Protein AF-A0A7S3BWY4-F1 (afdb_monomer_lite)

Sequence (362 aa):
GVQFAHTRKELHELRFLVDHWYEEHRRKEKADGGAQQGGEAKGTPNVLLGDFEAAMTLTHSRTFLACVEEGAGNSAPWFARVLVPLGDMINHAPEGGGRNAVWSFEDGVEGEGKAMVFRAAREIAAGEEVLADYGHKSCDHLFLYYGFVPSCMPNDSVPLFEDATEALEWWLVARGEEGNPQALERARQLLAWLEGGGHTAAQEAARGVEPASSGSRDSTDGLCVHLQGRVDAQLLEAFIALELACGVDGQADSDGDALLAAADTMVRRRCAELLRSTPTSLKSDLELLGVQPRDVNAAAPFGAISELPEEACGAACRGSPAQPTCAADLSEEAECVTRYNAAKKLVLCAVLVEEKLAPLDA

Secondary structure (DSSP, 8-state):
-HHHHHHHHHHHHHHHHHHHHHHHHHHHHHHTT----S----------HHHHHHHHHHHHHHEEEEEEPPTTS-PPPEEEEEE-TTGGGSEE--TTTT--EEEEEEE-STTS-EEEEEEESS---TTPPPEE---S--HHHHHHHHS---S--TT-EEEEESSHHHHHHHHHHHHT-TT-HHHHHHHHHHHHHHHTT-THHHHHHTTTS-------TT-TT-EEEEGGGPBPHHHHHHHHHHHHHHS-TT-----HHHHHHHHHHHHHHHHHHHHHHSSS-HHHHHHHTT--HHHHHT---GGGTTSS-THHHHTTTS-------S-----HHHHHHHHHHHHHHHHHHHHHHTS----S--

Organism: NCBI:txid676789

Structure (mmCIF, N/CA/C/O backbone):
data_AF-A0A7S3BWY4-F1
#
_entry.id   AF-A0A7S3BWY4-F1
#
loop_
_atom_site.group_PDB
_atom_site.id
_ato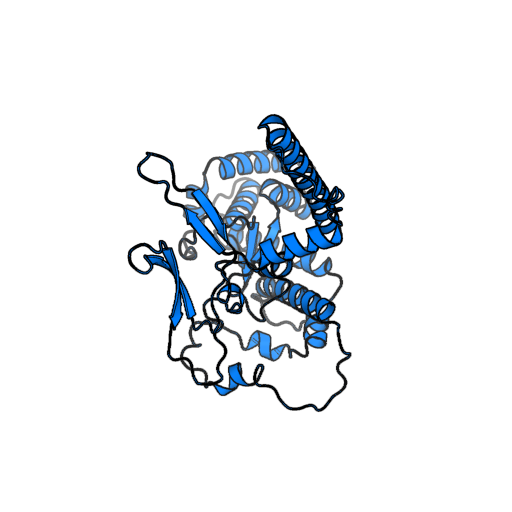m_site.type_symbol
_atom_site.label_atom_id
_atom_site.label_alt_id
_atom_site.label_comp_id
_atom_site.label_asym_id
_atom_site.label_entity_id
_atom_site.label_seq_id
_atom_site.pdbx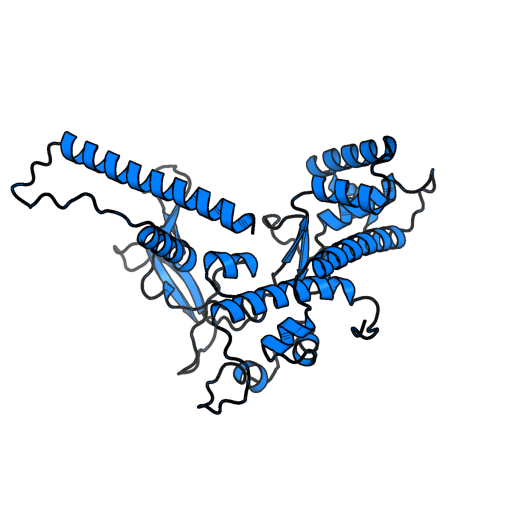_PDB_ins_code
_atom_site.Cartn_x
_atom_site.Cartn_y
_atom_site.Cartn_z
_atom_site.occupancy
_atom_site.B_iso_or_equiv
_atom_site.auth_seq_id
_atom_site.auth_comp_id
_atom_site.auth_asym_id
_atom_site.auth_atom_id
_atom_site.pdbx_PDB_model_num
ATOM 1 N N . GLY A 1 1 ? 13.731 -8.774 5.003 1.00 31.50 1 GLY A N 1
ATOM 2 C CA . GLY A 1 1 ? 14.929 -8.907 5.862 1.00 31.50 1 GLY A CA 1
ATOM 3 C C . GLY A 1 1 ? 15.438 -7.564 6.363 1.00 31.50 1 GLY A C 1
ATOM 4 O O . GLY A 1 1 ? 15.441 -7.343 7.564 1.00 31.50 1 GLY A O 1
ATOM 5 N N . VAL A 1 2 ? 15.843 -6.666 5.457 1.00 27.19 2 VAL A N 1
ATOM 6 C CA . VAL A 1 2 ? 16.441 -5.356 5.797 1.00 27.19 2 VAL A CA 1
ATOM 7 C C . VAL A 1 2 ? 15.415 -4.350 6.352 1.00 27.19 2 VAL A C 1
ATOM 9 O O . VAL A 1 2 ? 15.709 -3.679 7.335 1.00 27.19 2 VAL A O 1
ATOM 12 N N . GLN A 1 3 ? 14.187 -4.328 5.820 1.00 33.47 3 GLN A N 1
ATOM 13 C CA . GLN A 1 3 ? 13.100 -3.450 6.293 1.00 33.47 3 GLN A CA 1
ATOM 14 C C . GLN A 1 3 ? 12.758 -3.671 7.782 1.00 33.47 3 GLN A C 1
ATOM 16 O O . GLN A 1 3 ? 12.755 -2.725 8.560 1.00 33.47 3 GLN A O 1
ATOM 21 N N . PHE A 1 4 ? 12.616 -4.930 8.217 1.00 38.19 4 PHE A N 1
ATOM 22 C CA . PHE A 1 4 ? 12.345 -5.276 9.623 1.00 38.19 4 PHE A CA 1
ATOM 23 C C . PHE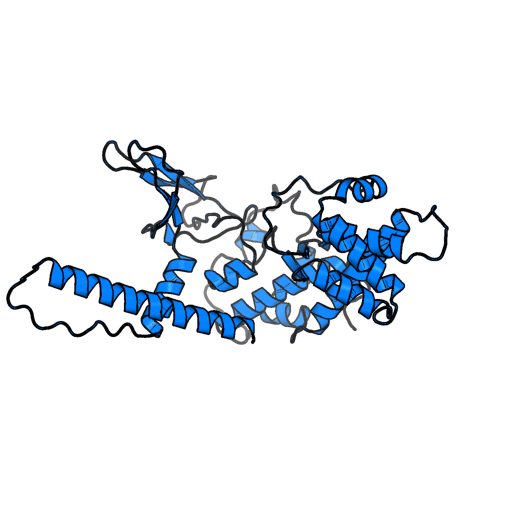 A 1 4 ? 13.467 -4.867 10.595 1.00 38.19 4 PHE A C 1
ATOM 25 O O . PHE A 1 4 ? 13.204 -4.580 11.763 1.00 38.19 4 PHE A O 1
ATOM 32 N N . ALA A 1 5 ? 14.725 -4.840 10.141 1.00 37.12 5 ALA A N 1
ATOM 33 C CA . ALA A 1 5 ? 15.848 -4.420 10.980 1.00 37.12 5 ALA A CA 1
ATOM 34 C C . ALA A 1 5 ? 15.836 -2.903 11.233 1.00 37.12 5 ALA A C 1
ATOM 36 O O . ALA A 1 5 ? 16.192 -2.467 12.330 1.00 37.12 5 ALA A O 1
ATOM 37 N N . HIS A 1 6 ? 15.387 -2.117 10.247 1.00 42.19 6 HIS A N 1
ATOM 38 C CA . HIS A 1 6 ? 15.205 -0.673 10.388 1.00 42.19 6 HIS A CA 1
ATOM 39 C C . HIS A 1 6 ? 14.083 -0.359 11.383 1.00 42.19 6 HIS A C 1
ATOM 41 O O . HIS A 1 6 ? 14.323 0.338 12.367 1.00 42.19 6 HIS A O 1
ATOM 47 N N . THR A 1 7 ? 12.929 -1.018 11.235 1.00 58.00 7 THR A N 1
ATOM 48 C CA . THR A 1 7 ? 11.782 -0.870 12.145 1.00 58.00 7 THR A CA 1
ATOM 49 C C . THR A 1 7 ? 12.145 -1.206 13.592 1.00 58.00 7 THR A C 1
ATOM 51 O O . THR A 1 7 ? 11.729 -0.524 14.523 1.00 58.00 7 THR A O 1
ATOM 54 N N . ARG A 1 8 ? 12.983 -2.228 13.819 1.00 64.50 8 ARG A N 1
ATOM 55 C CA . ARG A 1 8 ? 13.414 -2.584 15.180 1.00 64.50 8 ARG A CA 1
ATOM 56 C C . ARG A 1 8 ? 14.305 -1.515 15.811 1.00 64.50 8 ARG A C 1
ATOM 58 O O . ARG A 1 8 ? 14.184 -1.252 17.005 1.00 64.50 8 ARG A O 1
ATOM 65 N N . LYS A 1 9 ? 15.201 -0.902 15.032 1.00 69.56 9 LYS A N 1
ATOM 66 C CA . LYS A 1 9 ? 16.044 0.203 15.507 1.00 69.56 9 LYS A CA 1
ATOM 67 C C . LYS A 1 9 ? 15.186 1.417 15.873 1.00 69.56 9 LYS A C 1
ATOM 69 O O . LYS A 1 9 ? 15.355 1.953 16.963 1.00 69.56 9 LYS A O 1
ATOM 74 N N . GLU A 1 10 ? 14.236 1.780 15.017 1.00 71.25 10 GLU A N 1
ATOM 75 C CA . GLU A 1 10 ? 13.280 2.863 15.278 1.00 71.25 10 GLU A CA 1
ATOM 76 C C . GLU A 1 10 ? 12.449 2.596 16.539 1.00 71.25 10 GLU A C 1
ATOM 78 O O . GLU A 1 10 ? 12.308 3.477 17.382 1.00 71.25 10 GLU A O 1
ATOM 83 N N . LEU A 1 11 ? 11.968 1.364 16.741 1.00 69.50 11 LEU A N 1
ATOM 84 C CA . LEU A 1 11 ? 11.247 0.980 17.961 1.00 69.50 11 LEU A CA 1
ATOM 85 C C . LEU A 1 11 ? 12.111 1.121 19.221 1.00 69.50 11 LEU A C 1
ATOM 87 O O . LEU A 1 11 ? 11.621 1.574 20.255 1.00 69.50 11 LEU A O 1
ATOM 91 N N . HIS A 1 12 ? 13.398 0.771 19.151 1.00 72.44 12 HIS A N 1
ATOM 92 C CA . HIS A 1 12 ? 14.326 0.987 20.262 1.00 72.44 12 HIS A CA 1
ATOM 93 C C . HIS A 1 12 ? 14.549 2.475 20.556 1.00 72.44 12 HIS A C 1
ATOM 95 O O . HIS A 1 12 ? 14.589 2.855 21.727 1.00 72.44 12 HIS A O 1
ATOM 101 N N . GLU A 1 13 ? 14.674 3.308 19.522 1.00 77.06 13 GLU A N 1
ATOM 102 C CA . GLU A 1 13 ? 14.821 4.761 19.660 1.00 77.06 13 GLU A CA 1
ATOM 103 C C . GLU A 1 13 ? 13.550 5.400 20.238 1.00 77.06 13 GLU A C 1
ATOM 105 O O . GLU A 1 13 ? 13.631 6.173 21.191 1.00 77.06 13 GLU A O 1
ATOM 110 N N . LEU A 1 14 ? 12.368 5.014 19.751 1.00 73.44 14 LEU A N 1
ATOM 111 C CA . LEU A 1 14 ? 11.086 5.478 20.285 1.00 73.44 14 LEU A CA 1
ATOM 112 C C . LEU A 1 14 ? 10.886 5.047 21.740 1.00 73.44 14 LEU A C 1
ATOM 114 O O . LEU A 1 14 ? 10.491 5.865 22.569 1.00 73.44 14 LEU A O 1
ATOM 118 N N . ARG A 1 15 ? 11.217 3.796 22.083 1.00 77.12 15 ARG A N 1
ATOM 119 C CA . ARG A 1 15 ? 11.182 3.324 23.473 1.00 77.12 15 ARG A CA 1
ATOM 120 C C . ARG A 1 15 ? 12.100 4.160 24.359 1.00 77.12 15 ARG A C 1
ATOM 122 O O . ARG A 1 15 ? 11.680 4.589 25.428 1.00 77.12 15 ARG A O 1
ATOM 129 N N . PHE A 1 16 ? 13.324 4.428 23.904 1.00 78.19 16 PHE A N 1
ATOM 130 C CA . PHE A 1 16 ? 14.266 5.274 24.632 1.00 78.19 16 PHE A CA 1
ATOM 131 C C . PHE A 1 16 ? 13.712 6.689 24.857 1.00 78.19 16 PHE A C 1
ATOM 133 O O . PHE A 1 16 ? 13.837 7.225 25.957 1.00 78.19 16 PHE A O 1
ATOM 140 N N . LEU A 1 17 ? 13.060 7.282 23.853 1.00 76.31 17 LEU A N 1
ATOM 141 C CA . LEU A 1 17 ? 12.412 8.590 23.983 1.00 76.31 17 LEU A CA 1
ATOM 142 C C . LEU A 1 17 ? 11.253 8.567 24.990 1.00 76.31 17 LEU A C 1
ATOM 144 O O . LEU A 1 17 ? 11.119 9.505 25.775 1.00 76.31 17 LEU A O 1
ATOM 148 N N . VAL A 1 18 ? 10.449 7.501 25.008 1.00 74.25 18 VAL A N 1
ATOM 149 C CA . VAL A 1 18 ? 9.363 7.325 25.986 1.00 74.25 18 VAL A CA 1
ATOM 150 C C . VAL A 1 18 ? 9.916 7.165 27.402 1.00 74.25 18 VAL A C 1
ATOM 152 O O . VAL A 1 18 ? 9.459 7.857 28.315 1.00 74.25 18 VAL A O 1
ATOM 155 N N . ASP A 1 19 ? 10.937 6.327 27.586 1.00 75.12 19 ASP A N 1
ATOM 156 C CA . ASP A 1 19 ? 11.615 6.151 28.873 1.00 75.12 19 ASP A CA 1
ATOM 157 C C . ASP A 1 19 ? 12.197 7.488 29.369 1.00 75.12 19 ASP A C 1
ATOM 159 O O . ASP A 1 19 ? 11.982 7.883 30.520 1.00 75.12 19 ASP A O 1
ATOM 163 N N . HIS A 1 20 ? 12.859 8.236 28.479 1.00 76.38 20 HIS A N 1
ATOM 164 C CA . HIS A 1 20 ? 13.408 9.559 28.771 1.00 76.38 20 HIS A CA 1
ATOM 165 C C . HIS A 1 20 ? 12.316 10.567 29.161 1.00 76.38 20 HIS A C 1
ATOM 167 O O . HIS A 1 20 ? 12.455 11.282 30.155 1.00 76.38 20 HIS A O 1
ATOM 173 N N . TRP A 1 21 ? 11.199 10.600 28.429 1.00 76.50 21 TRP A N 1
ATOM 174 C CA . TRP A 1 21 ? 10.060 11.469 28.729 1.00 76.50 21 TRP A CA 1
ATOM 175 C C . TRP A 1 21 ? 9.460 11.174 30.115 1.00 76.50 21 TRP A C 1
ATOM 177 O O . TRP A 1 21 ? 9.230 12.102 30.896 1.00 76.50 21 TRP A O 1
ATOM 187 N N . TYR A 1 22 ? 9.292 9.895 30.479 1.00 72.50 22 TYR A N 1
ATOM 188 C CA . TYR A 1 22 ? 8.833 9.490 31.816 1.00 72.50 22 TYR A CA 1
ATOM 189 C C . TYR A 1 22 ? 9.813 9.881 32.931 1.00 72.50 22 TYR A C 1
ATOM 191 O O . TYR A 1 22 ? 9.401 10.171 34.062 1.00 72.50 22 TYR A O 1
ATOM 199 N N . GLU A 1 23 ? 11.120 9.851 32.668 1.00 77.88 23 GLU A N 1
ATOM 200 C CA . GLU A 1 23 ? 12.124 10.340 33.615 1.00 77.88 23 GLU A CA 1
ATOM 201 C C . GLU A 1 23 ? 12.063 11.858 33.793 1.00 77.88 23 GLU A C 1
ATOM 203 O O . GLU A 1 23 ? 12.102 12.338 34.931 1.00 77.88 23 GLU A O 1
ATOM 208 N N . GLU A 1 24 ? 11.935 12.617 32.703 1.00 77.25 24 GLU A N 1
ATOM 209 C CA . GLU A 1 24 ? 11.801 14.072 32.758 1.00 77.25 24 GLU A CA 1
ATOM 210 C C . GLU A 1 24 ? 10.534 14.512 33.492 1.00 77.25 24 GLU A C 1
ATOM 212 O O . GLU A 1 24 ? 10.611 15.386 34.358 1.00 77.25 24 GLU A O 1
ATOM 217 N N . HIS A 1 25 ? 9.387 13.888 33.209 1.00 70.44 25 HIS A N 1
ATOM 218 C CA . HIS A 1 25 ? 8.136 14.190 33.908 1.00 70.44 25 HIS A CA 1
ATOM 219 C C . HIS A 1 25 ? 8.258 13.965 35.417 1.00 70.44 25 HIS A C 1
ATOM 221 O O . HIS A 1 25 ? 7.907 14.847 36.198 1.00 70.44 25 HIS A O 1
ATOM 227 N N . ARG A 1 26 ? 8.866 12.852 35.848 1.00 71.19 26 ARG A N 1
ATOM 228 C CA . ARG A 1 26 ? 9.121 12.596 37.277 1.00 71.19 26 ARG A CA 1
ATOM 229 C C . ARG A 1 26 ? 10.072 13.607 37.908 1.00 71.19 26 ARG A C 1
ATOM 231 O O . ARG A 1 26 ? 9.915 13.947 39.081 1.00 71.19 26 ARG A O 1
ATOM 238 N N . ARG A 1 27 ? 11.095 14.064 37.174 1.00 77.31 27 ARG A N 1
ATOM 239 C CA . ARG A 1 27 ? 11.991 15.127 37.663 1.00 77.31 27 ARG A CA 1
ATOM 240 C C . ARG A 1 27 ? 11.216 16.426 37.885 1.00 77.31 27 ARG A C 1
ATOM 242 O O . ARG A 1 27 ? 11.433 17.057 38.915 1.00 77.31 27 ARG A O 1
ATOM 249 N N . LYS A 1 28 ? 10.300 16.777 36.975 1.00 75.56 28 LYS A N 1
ATOM 250 C CA . LYS A 1 28 ? 9.421 17.950 37.103 1.00 75.56 28 LYS A CA 1
ATOM 251 C C . LYS A 1 28 ? 8.458 17.817 38.287 1.00 75.56 28 LYS A C 1
ATOM 253 O O . LYS A 1 28 ? 8.471 18.679 39.153 1.00 75.56 28 LYS A O 1
ATOM 258 N N . GLU A 1 29 ? 7.757 16.690 38.431 1.00 73.62 29 GLU A N 1
ATOM 259 C CA . GLU A 1 29 ? 6.854 16.440 39.575 1.00 73.62 29 GLU A CA 1
ATOM 260 C C . GLU A 1 29 ? 7.562 16.544 40.938 1.00 73.62 29 GLU A C 1
ATOM 262 O O . GLU A 1 29 ? 7.009 17.082 41.901 1.00 73.62 29 GLU A O 1
ATOM 267 N N . LYS A 1 30 ? 8.809 16.058 41.028 1.00 76.06 30 LYS A N 1
ATOM 268 C CA . LYS A 1 30 ? 9.640 16.203 42.234 1.00 76.06 30 LYS A CA 1
ATOM 269 C C . LYS A 1 30 ? 10.074 17.648 42.481 1.00 76.06 30 LYS A C 1
ATOM 271 O O . LYS A 1 30 ? 10.157 18.054 43.638 1.00 76.06 30 LYS A O 1
ATOM 276 N N . ALA A 1 31 ? 10.396 18.393 41.424 1.00 78.44 31 ALA A N 1
ATOM 277 C CA . ALA A 1 31 ? 10.824 19.788 41.516 1.00 78.44 31 ALA A CA 1
ATOM 278 C C . ALA A 1 31 ? 9.668 20.724 41.902 1.00 78.44 31 ALA A C 1
ATOM 280 O O . ALA A 1 31 ? 9.875 21.643 42.692 1.00 78.44 31 ALA A O 1
ATOM 281 N N . ASP A 1 32 ? 8.452 20.432 41.437 1.00 79.75 32 ASP A N 1
ATOM 282 C CA . ASP A 1 32 ? 7.244 21.229 41.686 1.00 79.75 32 ASP A CA 1
ATOM 283 C C . ASP A 1 32 ? 6.638 21.005 43.089 1.00 79.75 32 ASP A C 1
ATOM 285 O O . ASP A 1 32 ? 5.557 21.500 43.406 1.00 79.75 32 ASP A O 1
ATOM 289 N N . GLY A 1 33 ? 7.340 20.290 43.976 1.00 60.47 33 GLY A N 1
ATOM 290 C CA . GLY A 1 33 ? 6.973 20.189 45.390 1.00 60.47 33 GLY A CA 1
ATOM 291 C C . GLY A 1 33 ? 5.775 19.281 45.677 1.00 60.47 33 GLY A C 1
ATOM 292 O O . GLY A 1 33 ? 5.164 19.410 46.740 1.00 60.47 33 GLY A O 1
ATOM 293 N N . GLY A 1 34 ? 5.455 18.345 44.775 1.00 57.38 34 GLY A N 1
ATOM 294 C CA . GLY A 1 34 ? 4.440 17.306 44.960 1.00 57.38 34 GLY A CA 1
ATOM 295 C C . GLY A 1 34 ? 4.814 16.301 46.054 1.00 57.38 34 GLY A C 1
ATOM 296 O O . GLY A 1 34 ? 5.104 15.139 45.786 1.00 57.38 34 GLY A O 1
ATOM 297 N N . ALA A 1 35 ? 4.816 16.738 47.312 1.00 50.62 35 ALA A N 1
ATOM 298 C CA . ALA A 1 35 ? 4.916 15.878 48.479 1.00 50.62 35 ALA A CA 1
ATOM 299 C C . ALA A 1 35 ? 3.590 15.124 48.676 1.00 50.62 35 ALA A C 1
ATOM 301 O O . ALA A 1 35 ? 2.789 15.471 49.543 1.00 50.62 35 ALA A O 1
ATOM 302 N N . GLN A 1 36 ? 3.338 14.083 47.877 1.00 51.50 36 GLN A N 1
ATOM 303 C CA . GLN A 1 36 ? 2.340 13.084 48.249 1.00 51.50 36 GLN A CA 1
ATOM 304 C C . GLN A 1 36 ? 2.936 12.112 49.270 1.00 51.50 36 GLN A C 1
ATOM 306 O O . GLN A 1 36 ? 3.943 11.440 49.054 1.00 51.50 36 GLN A O 1
ATOM 311 N N . GLN A 1 37 ? 2.290 12.117 50.429 1.00 46.34 37 GLN A N 1
ATOM 312 C CA . GLN A 1 37 ? 2.558 11.314 51.607 1.00 46.34 37 GLN A CA 1
ATOM 313 C C . GLN A 1 37 ? 2.499 9.810 51.291 1.00 46.34 37 GLN A C 1
ATOM 315 O O . GLN A 1 37 ? 1.506 9.320 50.768 1.00 46.34 37 GLN A O 1
ATOM 320 N N . GLY A 1 38 ? 3.534 9.069 51.693 1.00 46.22 38 GLY A N 1
ATOM 321 C CA . GLY A 1 38 ? 3.394 7.719 52.258 1.00 46.22 38 GLY A CA 1
ATOM 322 C C . GLY A 1 38 ? 2.883 6.566 51.382 1.00 46.22 38 GLY A C 1
ATOM 323 O O . GLY A 1 38 ? 2.571 5.521 51.945 1.00 46.22 38 GLY A O 1
ATOM 324 N N . GLY A 1 39 ? 2.800 6.693 50.058 1.00 45.25 39 GLY A N 1
ATOM 325 C CA . GLY A 1 39 ? 2.588 5.543 49.172 1.00 45.25 39 GLY A CA 1
ATOM 326 C C . GLY A 1 39 ? 3.915 4.845 48.883 1.00 45.25 39 GLY A C 1
ATOM 327 O O . GLY A 1 39 ? 4.884 5.525 48.552 1.00 45.25 39 GLY A O 1
ATOM 328 N N . GLU A 1 40 ? 3.972 3.518 49.029 1.00 47.62 40 GLU A N 1
ATOM 329 C CA . GLU A 1 40 ? 5.109 2.678 48.626 1.00 47.62 40 GLU A CA 1
ATOM 330 C C . GLU A 1 40 ? 5.745 3.198 47.336 1.00 47.62 40 GLU A C 1
ATOM 332 O O . GLU A 1 40 ? 5.032 3.545 46.391 1.00 47.62 40 GLU A O 1
ATOM 337 N N . ALA A 1 41 ? 7.079 3.252 47.293 1.00 51.00 41 ALA A N 1
ATOM 338 C CA . ALA A 1 41 ? 7.817 3.540 46.076 1.00 51.00 41 ALA A CA 1
ATOM 339 C C . ALA A 1 41 ? 7.428 2.499 45.016 1.00 51.00 41 ALA A C 1
ATOM 341 O O . ALA A 1 41 ? 8.053 1.444 44.918 1.00 51.00 41 ALA A O 1
ATOM 342 N N . LYS A 1 42 ? 6.370 2.778 44.243 1.00 53.78 42 LYS A N 1
ATOM 343 C CA . LYS A 1 42 ? 6.041 2.049 43.026 1.00 53.78 42 LYS A CA 1
ATOM 344 C C . LYS A 1 42 ? 7.303 2.142 42.188 1.00 53.78 42 LYS A C 1
ATOM 346 O O . LYS A 1 42 ? 7.692 3.236 41.774 1.00 53.78 42 LYS A O 1
ATOM 351 N N . GLY A 1 43 ? 7.996 1.009 42.068 1.00 55.28 43 GLY A N 1
ATOM 352 C CA . GLY A 1 43 ? 9.209 0.899 41.276 1.00 55.28 43 GLY A CA 1
ATOM 353 C C . GLY A 1 43 ? 8.981 1.522 39.905 1.00 55.28 43 GLY A C 1
ATOM 354 O O . GLY A 1 43 ? 7.845 1.600 39.434 1.00 55.28 43 GLY A O 1
ATOM 355 N N . THR A 1 44 ? 10.060 1.995 39.281 1.00 53.94 44 THR A N 1
ATOM 356 C CA . THR A 1 44 ? 10.047 2.377 37.865 1.00 53.94 44 THR A CA 1
ATOM 357 C C . THR A 1 44 ? 9.199 1.367 37.096 1.00 53.94 44 THR A C 1
ATOM 359 O O . THR A 1 44 ? 9.545 0.182 37.169 1.00 53.94 44 THR A O 1
ATOM 362 N N . PRO A 1 45 ? 8.097 1.778 36.434 1.00 57.12 45 PRO A N 1
ATOM 363 C CA . PRO A 1 45 ? 7.392 0.873 35.548 1.00 57.12 45 PRO A CA 1
ATOM 364 C C . PRO A 1 45 ? 8.435 0.396 34.548 1.00 57.12 45 PRO A C 1
ATOM 366 O O . PRO A 1 45 ? 9.009 1.185 33.801 1.00 57.12 45 PRO A O 1
ATOM 369 N N . ASN A 1 46 ? 8.794 -0.876 34.658 1.00 67.06 46 ASN A N 1
ATOM 370 C CA . ASN A 1 46 ? 9.750 -1.485 33.764 1.00 67.06 46 ASN A CA 1
ATOM 371 C C . ASN A 1 46 ? 8.957 -1.755 32.493 1.00 67.06 46 ASN A C 1
ATOM 373 O O . ASN A 1 46 ? 8.352 -2.816 32.385 1.00 67.06 46 ASN A O 1
ATOM 377 N N . VAL A 1 47 ? 8.851 -0.750 31.615 1.00 73.00 47 VAL A N 1
ATOM 378 C CA . VAL A 1 47 ? 8.168 -0.900 30.329 1.00 73.00 47 VAL A CA 1
ATOM 379 C C . VAL A 1 47 ? 8.958 -1.945 29.559 1.00 73.00 47 VAL A C 1
ATOM 381 O O . VAL A 1 47 ? 10.068 -1.688 29.067 1.00 73.00 47 VAL A O 1
ATOM 384 N N . LEU A 1 48 ? 8.430 -3.166 29.542 1.00 81.31 48 LEU A N 1
ATOM 385 C CA . LEU A 1 48 ? 9.050 -4.255 28.817 1.00 81.31 48 LEU A CA 1
ATOM 386 C C . LEU A 1 48 ? 8.956 -3.922 27.330 1.00 81.31 48 LEU A C 1
ATOM 388 O O . LEU A 1 48 ? 8.000 -3.293 26.880 1.00 81.31 48 LEU A O 1
ATOM 392 N N . LEU A 1 49 ? 9.952 -4.349 26.554 1.00 74.69 49 LEU A N 1
ATOM 393 C CA . LEU A 1 49 ? 9.940 -4.124 25.108 1.00 74.69 49 LEU A CA 1
ATOM 394 C C . LEU A 1 49 ? 8.645 -4.660 24.474 1.00 74.69 49 LEU A C 1
ATOM 396 O O . LEU A 1 49 ? 8.058 -3.973 23.650 1.00 74.69 49 LEU A O 1
ATOM 400 N N . GLY A 1 50 ? 8.159 -5.816 24.939 1.00 80.12 50 GLY A N 1
ATOM 401 C CA . GLY A 1 50 ? 6.899 -6.392 24.468 1.00 80.12 50 GLY A CA 1
ATOM 402 C C . GLY A 1 50 ? 5.664 -5.540 24.785 1.00 80.12 50 GLY A C 1
ATOM 403 O O . GLY A 1 50 ? 4.771 -5.449 23.949 1.00 80.12 50 GLY A O 1
ATOM 404 N N . ASP A 1 51 ? 5.621 -4.859 25.937 1.00 82.81 51 ASP A N 1
ATOM 405 C CA . ASP A 1 51 ? 4.508 -3.956 26.275 1.00 82.81 51 ASP A CA 1
ATOM 406 C C . ASP A 1 51 ? 4.505 -2.734 25.349 1.00 82.81 51 ASP A C 1
ATOM 408 O O . ASP A 1 51 ? 3.453 -2.286 24.892 1.00 82.81 51 ASP A O 1
ATOM 412 N N . PHE A 1 52 ? 5.696 -2.213 25.037 1.00 82.62 52 PHE A N 1
ATOM 413 C CA . PHE A 1 52 ? 5.862 -1.105 24.102 1.00 82.62 52 PHE A CA 1
ATOM 414 C C . PHE A 1 52 ? 5.487 -1.505 22.668 1.00 82.62 52 PHE A C 1
ATOM 416 O O . PHE A 1 52 ? 4.740 -0.786 22.010 1.00 82.62 52 PHE A O 1
ATOM 423 N N . GLU A 1 53 ? 5.943 -2.667 22.196 1.00 82.06 53 GLU A N 1
ATOM 424 C CA . GLU A 1 53 ? 5.584 -3.214 20.880 1.00 82.06 53 GLU A CA 1
ATOM 425 C C . GLU A 1 53 ? 4.065 -3.423 20.753 1.00 82.06 53 GLU A C 1
ATOM 427 O O . GLU A 1 53 ? 3.468 -3.028 19.748 1.00 82.06 53 GLU A O 1
ATOM 432 N N . ALA A 1 54 ? 3.413 -3.959 21.791 1.00 85.19 54 ALA A N 1
ATOM 433 C CA . ALA A 1 54 ? 1.960 -4.115 21.828 1.00 85.19 54 ALA A CA 1
ATOM 434 C C . ALA A 1 54 ? 1.233 -2.759 21.791 1.00 85.19 54 ALA A C 1
ATOM 436 O O . ALA A 1 54 ? 0.296 -2.576 21.011 1.00 85.19 54 ALA A O 1
ATOM 437 N N . ALA A 1 55 ? 1.687 -1.780 22.580 1.00 88.62 55 ALA A N 1
ATOM 438 C CA . ALA A 1 55 ? 1.113 -0.436 22.591 1.00 88.62 55 ALA A CA 1
ATOM 439 C C . ALA A 1 55 ? 1.269 0.280 21.237 1.00 88.62 55 ALA A C 1
ATOM 441 O O . ALA A 1 55 ? 0.327 0.921 20.762 1.00 88.62 55 ALA A O 1
ATOM 442 N N . MET A 1 56 ? 2.426 0.142 20.583 1.00 86.44 56 MET A N 1
ATOM 443 C CA . MET A 1 56 ? 2.663 0.692 19.246 1.00 86.44 56 MET A CA 1
ATOM 444 C C . MET A 1 56 ? 1.783 0.012 18.198 1.00 86.44 56 MET A C 1
ATOM 446 O O . MET A 1 56 ? 1.170 0.700 17.385 1.00 86.44 56 MET A O 1
ATOM 450 N N . THR A 1 57 ? 1.644 -1.314 18.261 1.00 87.12 57 THR A N 1
ATOM 451 C CA . THR A 1 57 ? 0.756 -2.075 17.369 1.00 87.12 57 THR A CA 1
ATOM 452 C C . THR A 1 57 ? -0.690 -1.586 17.482 1.00 87.12 57 THR A C 1
ATOM 454 O O . THR A 1 57 ? -1.331 -1.309 16.467 1.00 87.12 57 THR A O 1
ATOM 457 N N . LEU A 1 58 ? -1.195 -1.384 18.705 1.00 90.94 58 LEU A N 1
ATOM 458 C CA . LEU A 1 58 ? -2.526 -0.811 18.935 1.00 90.94 58 LEU A CA 1
ATOM 459 C C . LEU A 1 58 ? -2.628 0.627 18.418 1.00 90.94 58 LEU A C 1
ATOM 461 O O . LEU A 1 58 ? -3.605 0.992 17.772 1.00 90.94 58 LEU A O 1
ATOM 465 N N . THR A 1 59 ? -1.601 1.442 18.653 1.00 91.06 59 THR A N 1
ATOM 466 C CA . THR A 1 59 ? -1.578 2.837 18.197 1.00 91.06 59 THR A CA 1
ATOM 467 C C . THR A 1 59 ? -1.627 2.926 16.672 1.00 91.06 59 THR A C 1
ATOM 469 O O . THR A 1 59 ? -2.359 3.749 16.130 1.00 91.06 59 THR A O 1
ATOM 472 N N . HIS A 1 60 ? -0.888 2.079 15.957 1.00 89.38 60 HIS A N 1
ATOM 473 C CA . HIS A 1 60 ? -0.890 2.067 14.496 1.00 89.38 60 HIS A CA 1
ATOM 474 C C . HIS A 1 60 ? -2.209 1.561 13.905 1.00 89.38 60 HIS A C 1
ATOM 476 O O . HIS A 1 60 ? -2.687 2.160 12.944 1.00 89.38 60 HIS A O 1
ATOM 482 N N . SER A 1 61 ? -2.803 0.525 14.505 1.00 92.12 61 SER A N 1
ATOM 483 C CA . SER A 1 61 ? -3.968 -0.176 13.947 1.00 92.12 61 SER A CA 1
ATOM 484 C C . SER A 1 61 ? -5.336 0.354 14.398 1.00 92.12 61 SER A C 1
ATOM 486 O O . SER A 1 61 ? -6.328 0.086 13.726 1.00 92.12 61 SER A O 1
ATOM 488 N N . ARG A 1 62 ? -5.428 1.074 15.528 1.00 95.19 62 ARG A N 1
ATOM 489 C CA . ARG A 1 62 ? -6.718 1.441 16.161 1.00 95.19 62 ARG A CA 1
ATOM 490 C C . ARG A 1 62 ? -6.929 2.942 16.379 1.00 95.19 62 ARG A C 1
ATOM 492 O O . ARG A 1 62 ? -7.939 3.333 16.960 1.00 95.19 62 ARG A O 1
ATOM 499 N N . THR A 1 63 ? -5.991 3.799 15.962 1.00 94.38 63 THR A N 1
ATOM 500 C CA . THR A 1 63 ? -6.131 5.256 16.153 1.00 94.38 63 THR A CA 1
ATOM 501 C C . THR A 1 63 ? -6.760 5.962 14.962 1.00 94.38 63 THR A C 1
ATOM 503 O O . THR A 1 63 ? -6.526 5.614 13.809 1.00 94.38 63 THR A O 1
ATOM 506 N N . PHE A 1 64 ? -7.494 7.031 15.261 1.00 92.06 64 PHE A N 1
ATOM 507 C CA . PHE A 1 64 ? -8.056 7.963 14.289 1.00 92.06 64 PHE A CA 1
ATOM 508 C C . PHE A 1 64 ? -7.301 9.289 14.344 1.00 92.06 64 PHE A C 1
ATOM 510 O O . PHE A 1 64 ? -6.853 9.707 15.413 1.00 92.06 64 PHE A O 1
ATOM 517 N N . LEU A 1 65 ? -7.165 9.966 13.204 1.00 89.81 65 LEU A N 1
ATOM 518 C CA . LEU A 1 65 ? -6.654 11.336 13.161 1.00 89.81 65 LEU A CA 1
ATOM 519 C C . LEU A 1 65 ? -7.806 12.309 13.424 1.00 89.81 65 LEU A C 1
ATOM 521 O O . LEU A 1 65 ? -8.705 12.449 12.598 1.00 89.81 65 LEU A O 1
ATOM 525 N N . ALA A 1 66 ? -7.769 12.981 14.570 1.00 86.69 66 ALA A N 1
ATOM 526 C CA . ALA A 1 66 ? -8.707 14.032 14.939 1.00 86.69 66 ALA A CA 1
ATOM 527 C C . ALA A 1 66 ? -8.044 15.404 14.777 1.00 86.69 66 ALA A C 1
ATOM 529 O O . ALA A 1 66 ? -6.927 15.622 15.249 1.00 86.69 66 ALA A O 1
ATOM 530 N N . CYS A 1 67 ? -8.734 16.338 14.124 1.00 85.12 67 CYS A N 1
ATOM 531 C CA . CYS A 1 67 ? -8.312 17.735 14.085 1.00 85.12 67 CYS A CA 1
ATOM 532 C C . CYS A 1 67 ? -8.615 18.388 15.437 1.00 85.12 67 CYS A C 1
ATOM 534 O O . CYS A 1 67 ? -9.762 18.367 15.888 1.00 85.12 67 CYS A O 1
ATOM 536 N N . VAL A 1 68 ? -7.602 18.980 16.064 1.00 78.81 68 VAL A N 1
ATOM 537 C CA . VAL A 1 68 ? -7.750 19.724 17.313 1.00 78.81 68 VAL A CA 1
ATOM 538 C C . VAL A 1 68 ? -7.768 21.210 16.979 1.00 78.81 68 VAL A C 1
ATOM 540 O O . VAL A 1 68 ? -6.786 21.771 16.497 1.00 78.81 68 VAL A O 1
ATOM 543 N N . GLU A 1 69 ? -8.913 21.846 17.206 1.00 70.69 69 GLU A N 1
ATOM 544 C CA . GLU A 1 69 ? -9.051 23.296 17.090 1.00 70.69 69 GLU A CA 1
ATOM 545 C C . GLU A 1 69 ? -8.604 23.936 18.411 1.00 70.69 69 GLU A C 1
ATOM 547 O O . GLU A 1 69 ? -9.175 23.659 19.467 1.00 70.69 69 GLU A O 1
ATOM 552 N N . GLU A 1 70 ? -7.561 24.772 18.380 1.00 58.69 70 GLU A N 1
ATOM 553 C CA . GLU A 1 70 ? -7.210 25.593 19.541 1.00 58.69 70 GLU A CA 1
ATOM 554 C C . GLU A 1 70 ? -8.233 26.720 19.726 1.00 58.69 70 GLU A C 1
ATOM 556 O O . GLU A 1 70 ? -8.653 27.385 18.776 1.00 58.69 70 GLU A O 1
ATOM 561 N N . GLY A 1 71 ? -8.617 26.967 20.980 1.00 52.22 71 GLY A N 1
ATOM 562 C CA . GLY A 1 71 ? -9.482 28.086 21.329 1.00 52.22 71 GLY A CA 1
ATOM 563 C C . GLY A 1 71 ? -8.836 29.426 20.967 1.00 52.22 71 GLY A C 1
ATOM 564 O O . GLY A 1 71 ? -7.776 29.759 21.482 1.00 52.22 71 GLY A O 1
ATOM 565 N N . ALA A 1 72 ? -9.510 30.199 20.111 1.00 48.81 72 ALA A N 1
ATOM 566 C CA . ALA A 1 72 ? -9.308 31.633 19.874 1.00 48.81 72 ALA A CA 1
ATOM 567 C C . ALA A 1 72 ? -7.837 32.119 19.868 1.00 48.81 72 ALA A C 1
ATOM 569 O O . ALA A 1 72 ? -7.461 33.032 20.603 1.00 48.81 72 ALA A O 1
ATOM 570 N N . GLY A 1 73 ? -7.012 31.544 18.995 1.00 54.91 73 GLY A N 1
ATOM 571 C CA . GLY A 1 73 ? -5.670 32.024 18.672 1.00 54.91 73 GLY A CA 1
ATOM 572 C C . GLY A 1 73 ? -5.304 31.562 17.265 1.00 54.91 73 GLY A C 1
ATOM 573 O O . GLY A 1 73 ? -5.713 30.484 16.863 1.00 54.91 73 GLY A O 1
ATOM 574 N N . ASN A 1 74 ? -4.590 32.386 16.496 1.00 54.59 74 ASN A N 1
ATOM 575 C CA . ASN A 1 74 ? -4.201 32.180 15.087 1.00 54.59 74 ASN A CA 1
ATOM 576 C C . ASN A 1 74 ? -3.227 30.991 14.849 1.00 54.59 74 ASN A C 1
ATOM 578 O O . ASN A 1 74 ? -2.285 31.094 14.062 1.00 54.59 74 ASN A O 1
ATOM 582 N N . SER A 1 75 ? -3.411 29.872 15.536 1.00 64.38 75 SER A N 1
ATOM 583 C CA . SER A 1 75 ? -2.622 28.659 15.367 1.00 64.38 75 SER A CA 1
ATOM 584 C C . SER A 1 75 ? -3.177 27.851 14.193 1.00 64.38 75 SER A C 1
ATOM 586 O O . SER A 1 75 ? -4.390 27.681 14.063 1.00 64.38 75 SER A O 1
ATOM 588 N N . ALA A 1 76 ? -2.296 27.355 13.322 1.00 72.50 76 ALA A N 1
ATOM 589 C CA . ALA A 1 76 ? -2.688 26.395 12.295 1.00 72.50 76 ALA A CA 1
ATOM 590 C C . ALA A 1 76 ? -3.326 25.153 12.955 1.00 72.50 76 ALA A C 1
ATOM 592 O O . ALA A 1 76 ? -2.885 24.765 14.042 1.00 72.50 76 ALA A O 1
ATOM 593 N N . PRO A 1 77 ? -4.338 24.524 12.326 1.00 74.69 77 PRO A N 1
ATOM 594 C CA . PRO A 1 77 ? -4.913 23.293 12.851 1.00 74.69 77 PRO A CA 1
ATOM 595 C C . PRO A 1 77 ? -3.817 22.236 13.002 1.00 74.69 77 PRO A C 1
ATOM 597 O O . PRO A 1 77 ? -2.973 22.073 12.117 1.00 74.69 77 PRO A O 1
ATOM 600 N N . TRP A 1 78 ? -3.835 21.512 14.118 1.00 80.25 78 TRP A N 1
ATOM 601 C CA . TRP A 1 78 ? -2.961 20.366 14.336 1.00 80.25 78 TRP A CA 1
ATOM 602 C C . TRP A 1 78 ? -3.796 19.103 14.544 1.00 80.25 78 TRP A C 1
ATOM 604 O O . TRP A 1 78 ? -4.968 19.158 14.922 1.00 80.25 78 TRP A O 1
ATOM 614 N N . PHE A 1 79 ? -3.201 17.950 14.249 1.00 84.38 79 PHE A N 1
ATOM 615 C CA . PHE A 1 79 ? -3.888 16.662 14.279 1.00 84.38 79 PHE A CA 1
ATOM 616 C C . PHE A 1 79 ? -3.350 15.798 15.416 1.00 84.38 79 PHE A C 1
ATOM 618 O O . PHE A 1 79 ? -2.138 15.676 15.596 1.00 84.38 79 PHE A O 1
ATOM 625 N N . ALA A 1 80 ? -4.257 15.167 16.155 1.00 86.06 80 ALA A N 1
ATOM 626 C CA . ALA A 1 80 ? -3.947 14.197 17.193 1.00 86.06 80 ALA A CA 1
ATOM 627 C C . ALA A 1 80 ? -4.371 12.795 16.751 1.00 86.06 80 ALA A C 1
ATOM 629 O O . ALA A 1 80 ? -5.420 12.624 16.130 1.00 86.06 80 ALA A O 1
ATOM 630 N N . ARG A 1 81 ? -3.590 11.776 17.120 1.00 89.94 81 ARG A N 1
ATOM 631 C CA . ARG A 1 81 ? -4.050 10.384 17.076 1.00 89.94 81 ARG A CA 1
ATOM 632 C C . ARG A 1 81 ? -4.849 10.088 18.338 1.00 89.94 81 ARG A C 1
ATOM 634 O O . ARG A 1 81 ? -4.334 10.267 19.439 1.00 89.94 81 ARG A O 1
ATOM 641 N N . VAL A 1 82 ? -6.084 9.630 18.180 1.00 92.06 82 VAL A N 1
ATOM 642 C CA . VAL A 1 82 ? -6.987 9.311 19.293 1.00 92.06 82 VAL A CA 1
ATOM 643 C C . VAL A 1 82 ? -7.487 7.876 19.185 1.00 92.06 82 VAL A C 1
ATOM 645 O O . VAL A 1 82 ? -7.768 7.392 18.090 1.00 92.06 82 VAL A O 1
ATOM 648 N N . LEU A 1 83 ? -7.596 7.190 20.324 1.00 94.38 83 LEU A N 1
ATOM 649 C CA . LEU A 1 83 ? -8.337 5.934 20.422 1.00 94.38 83 LEU A CA 1
ATOM 650 C C . LEU A 1 83 ? -9.808 6.273 20.649 1.00 94.38 83 LEU A C 1
ATOM 652 O O . LEU A 1 83 ? -10.128 7.022 21.574 1.00 94.38 83 LEU A O 1
ATOM 656 N N . VAL A 1 84 ? -10.689 5.728 19.813 1.00 93.56 84 VAL A N 1
ATOM 657 C CA . VAL A 1 84 ? -12.135 5.932 19.926 1.00 93.56 84 VAL A CA 1
ATOM 658 C C . VAL A 1 84 ? -12.781 4.586 20.240 1.00 93.56 84 VAL A C 1
ATOM 660 O O . VAL A 1 84 ? -12.959 3.783 19.323 1.00 93.56 84 VAL A O 1
ATOM 663 N N . PRO A 1 85 ? -13.119 4.316 21.517 1.00 93.88 85 PRO A N 1
ATOM 664 C CA . PRO A 1 85 ? -13.737 3.056 21.905 1.00 93.88 85 PRO A CA 1
ATOM 665 C C . PRO A 1 85 ? -14.991 2.769 21.081 1.00 93.88 85 PRO A C 1
ATOM 667 O O . PRO A 1 85 ? -15.775 3.681 20.814 1.00 93.88 85 PRO A O 1
ATOM 670 N N . LEU A 1 86 ? -15.191 1.502 20.717 1.00 93.44 86 LEU A N 1
ATOM 671 C CA . LEU A 1 86 ? -16.252 1.004 19.826 1.00 93.44 86 LEU A CA 1
ATOM 672 C C . LEU A 1 86 ? -16.070 1.397 18.357 1.00 93.44 86 LEU A C 1
ATOM 674 O O . LEU A 1 86 ? -16.335 0.571 17.489 1.00 93.44 86 LEU A O 1
ATOM 678 N N . GLY A 1 87 ? -15.609 2.615 18.065 1.00 93.62 87 GLY A N 1
ATOM 679 C CA . GLY A 1 87 ? -15.304 3.030 16.694 1.00 93.62 87 GLY A CA 1
ATOM 680 C C . GLY A 1 87 ? -14.167 2.211 16.086 1.00 93.62 87 GLY A C 1
ATOM 681 O O . GLY A 1 87 ? -14.223 1.830 14.920 1.00 93.62 87 GLY A O 1
ATOM 682 N N . ASP A 1 88 ? -13.178 1.866 16.905 1.00 95.44 88 ASP A N 1
ATOM 683 C CA . ASP A 1 88 ? -12.039 1.029 16.536 1.00 95.44 88 ASP A CA 1
ATOM 684 C C . ASP A 1 88 ? -12.384 -0.452 16.311 1.00 95.44 88 ASP A C 1
ATOM 686 O O . ASP A 1 88 ? -11.540 -1.194 15.815 1.00 95.44 88 ASP A O 1
ATOM 690 N N . MET A 1 89 ? -13.606 -0.890 16.637 1.00 96.44 89 MET A N 1
ATOM 691 C CA . MET A 1 89 ? -14.081 -2.262 16.412 1.00 96.44 89 MET A CA 1
ATOM 692 C C . MET A 1 89 ? -14.631 -2.495 14.997 1.00 96.44 89 MET A C 1
ATOM 694 O O . MET A 1 89 ? -14.890 -3.640 14.634 1.00 96.44 89 MET A O 1
ATOM 698 N N . ILE A 1 90 ? -14.831 -1.436 14.208 1.00 96.31 90 ILE A N 1
ATOM 699 C CA . ILE A 1 90 ? -15.362 -1.526 12.843 1.00 96.31 90 ILE A CA 1
ATOM 700 C C . ILE A 1 90 ? -14.232 -1.900 11.883 1.00 96.31 90 ILE A C 1
ATOM 702 O O . ILE A 1 90 ? -13.201 -1.229 11.837 1.00 96.31 90 ILE A O 1
ATOM 706 N N . ASN A 1 91 ? -14.430 -2.969 11.112 1.00 95.75 91 ASN A N 1
ATOM 707 C CA . ASN A 1 91 ? -13.429 -3.499 10.187 1.00 95.75 91 ASN A CA 1
ATOM 708 C C . ASN A 1 91 ? -13.340 -2.693 8.883 1.00 95.75 91 ASN A C 1
ATOM 710 O O . ASN A 1 91 ? -14.248 -1.939 8.519 1.00 95.75 91 ASN A O 1
ATOM 714 N N . HIS A 1 92 ? -12.217 -2.869 8.185 1.00 93.62 92 HIS A N 1
ATOM 715 C CA . HIS A 1 92 ? -11.942 -2.215 6.912 1.00 93.62 92 HIS A CA 1
ATOM 716 C C . HIS A 1 92 ? -12.670 -2.881 5.741 1.00 93.62 92 HIS A C 1
ATOM 718 O O . HIS A 1 92 ? -12.605 -4.098 5.578 1.00 93.62 92 HIS A O 1
ATOM 724 N N . ALA A 1 93 ? -13.237 -2.068 4.856 1.00 91.06 93 ALA A N 1
ATOM 725 C CA . ALA A 1 93 ? -13.505 -2.449 3.476 1.00 91.06 93 ALA A CA 1
ATOM 726 C C . ALA A 1 93 ? -13.128 -1.292 2.537 1.00 91.06 93 ALA A C 1
ATOM 728 O O . ALA A 1 93 ? -13.499 -0.146 2.821 1.00 91.06 93 ALA A O 1
ATOM 729 N N . PRO A 1 94 ? -12.426 -1.556 1.419 1.00 84.06 94 PRO A N 1
ATOM 730 C CA . PRO A 1 94 ? -12.074 -0.504 0.480 1.00 84.06 94 PRO A CA 1
ATOM 731 C C . PRO A 1 94 ? -13.313 0.028 -0.243 1.00 84.06 94 PRO A C 1
ATOM 733 O O . PRO A 1 94 ? -14.386 -0.588 -0.265 1.00 84.06 94 PRO A O 1
ATOM 736 N N . GLU A 1 95 ? -13.160 1.177 -0.891 1.00 74.88 95 GLU A N 1
ATOM 737 C CA . GLU A 1 95 ? -14.153 1.676 -1.835 1.00 74.88 95 GLU A CA 1
ATOM 738 C C . GLU A 1 95 ? -14.446 0.631 -2.926 1.00 74.88 95 GLU A C 1
ATOM 740 O O . GLU A 1 95 ? -13.537 0.045 -3.507 1.00 74.88 95 GLU A O 1
ATOM 745 N N . GLY A 1 96 ? -15.729 0.332 -3.156 1.00 75.75 96 GLY A N 1
ATOM 746 C CA . GLY A 1 96 ? -16.158 -0.763 -4.039 1.00 75.75 96 GLY A CA 1
ATOM 747 C C . GLY A 1 96 ? -16.033 -2.174 -3.440 1.00 75.75 96 GLY A C 1
ATOM 748 O O . GLY A 1 96 ? -16.631 -3.103 -3.971 1.00 75.75 96 GLY A O 1
ATOM 749 N N . GLY A 1 97 ? -15.343 -2.339 -2.306 1.00 72.31 97 GLY A N 1
ATOM 750 C CA . GLY A 1 97 ? -15.140 -3.614 -1.603 1.00 72.31 97 GLY A CA 1
ATOM 751 C C . GLY A 1 97 ? -16.176 -3.931 -0.523 1.00 72.31 97 GLY A C 1
ATOM 752 O O . GLY A 1 97 ? -15.885 -4.690 0.394 1.00 72.31 97 GLY A O 1
ATOM 753 N N . GLY A 1 98 ? -17.370 -3.336 -0.591 1.00 82.56 98 GLY A N 1
ATOM 754 C CA . GLY A 1 98 ? -18.468 -3.649 0.330 1.00 82.56 98 GLY A CA 1
ATOM 755 C C . GLY A 1 98 ? -18.593 -2.752 1.564 1.00 82.56 98 GLY A C 1
ATOM 756 O O . GLY A 1 98 ? -19.442 -3.042 2.408 1.00 82.56 98 GLY A O 1
ATOM 757 N N . ARG A 1 99 ? -17.834 -1.644 1.660 1.00 90.31 99 ARG A N 1
ATOM 758 C CA . ARG A 1 99 ? -18.026 -0.646 2.731 1.00 90.31 99 ARG A CA 1
ATOM 759 C C . ARG A 1 99 ? -19.496 -0.223 2.817 1.00 90.31 99 ARG A C 1
ATOM 761 O O . ARG A 1 99 ? -20.128 0.074 1.800 1.00 90.31 99 ARG A O 1
ATOM 768 N N . ASN A 1 100 ? -20.040 -0.193 4.026 1.00 94.81 100 ASN A N 1
ATOM 769 C CA . ASN A 1 100 ? -21.445 0.134 4.275 1.00 94.81 100 ASN A CA 1
ATOM 770 C C . ASN A 1 100 ? -21.627 1.171 5.393 1.00 94.81 100 ASN A C 1
ATOM 772 O O . ASN A 1 100 ? -22.754 1.591 5.647 1.00 94.81 100 ASN A O 1
ATOM 776 N N . ALA A 1 101 ? -20.534 1.663 5.979 1.00 95.88 101 ALA A N 1
ATOM 777 C CA . ALA A 1 101 ? -20.508 2.792 6.893 1.00 95.88 101 ALA A CA 1
ATOM 778 C C . ALA A 1 101 ? -19.445 3.825 6.493 1.00 95.88 101 ALA A C 1
ATOM 780 O O . ALA A 1 101 ? -18.370 3.496 5.990 1.00 95.88 101 ALA A O 1
ATOM 781 N N . VAL A 1 102 ? -19.755 5.092 6.750 1.00 94.75 102 VAL A N 1
ATOM 782 C CA . VAL A 1 102 ? -18.821 6.221 6.687 1.00 94.75 102 VAL A CA 1
ATOM 783 C C . VAL A 1 102 ? -18.696 6.837 8.069 1.00 94.75 102 VAL A C 1
ATOM 785 O O . VAL A 1 102 ? -19.640 6.777 8.859 1.00 94.75 102 VAL A O 1
ATOM 788 N N . TRP A 1 103 ? -17.544 7.430 8.364 1.00 94.19 103 TRP A N 1
ATOM 789 C CA . TRP A 1 103 ? -17.304 8.068 9.649 1.00 94.19 103 TRP A CA 1
ATOM 790 C C . TRP A 1 103 ? -16.767 9.486 9.500 1.00 94.19 103 TRP A C 1
ATOM 792 O O . TRP A 1 103 ? -16.107 9.824 8.518 1.00 94.19 103 TRP A O 1
ATOM 802 N N . SER A 1 104 ? -17.058 10.309 10.499 1.00 92.75 104 SER A N 1
ATOM 803 C CA . SER A 1 104 ? -16.623 11.701 10.592 1.00 92.75 104 SER A CA 1
ATOM 804 C C . SER A 1 104 ? -16.527 12.130 12.054 1.00 92.75 104 SER A C 1
ATOM 806 O O . SER A 1 104 ? -17.183 11.559 12.924 1.00 92.75 104 SER A O 1
ATOM 808 N N . PHE A 1 105 ? -15.718 13.154 12.329 1.00 90.81 105 PHE A N 1
ATOM 809 C CA . PHE A 1 105 ? -15.815 13.905 13.580 1.00 90.81 105 PHE A CA 1
ATOM 810 C C . PHE A 1 105 ? -16.790 15.066 13.374 1.00 90.81 105 PHE A C 1
ATOM 812 O O . PHE A 1 105 ? -16.546 15.936 12.539 1.00 90.81 105 PHE A O 1
ATOM 819 N N . GLU A 1 106 ? -17.888 15.062 14.117 1.00 90.69 106 GLU A N 1
ATOM 820 C CA . GLU A 1 106 ? -18.954 16.066 14.061 1.00 90.69 106 GLU A CA 1
ATOM 821 C C . GLU A 1 106 ? -19.094 16.766 15.416 1.00 90.69 106 GLU A C 1
ATOM 823 O O . GLU A 1 106 ? -18.568 16.286 16.421 1.00 90.69 106 GLU A O 1
ATOM 828 N N . ASP A 1 107 ? -19.798 17.895 15.465 1.00 87.31 107 ASP A N 1
ATOM 829 C CA . ASP A 1 107 ? -20.135 18.525 16.742 1.00 87.31 107 ASP A CA 1
ATOM 830 C C . ASP A 1 107 ? -21.089 17.614 17.530 1.00 87.31 107 ASP A C 1
ATOM 832 O O . ASP A 1 107 ? -22.104 17.142 17.012 1.00 87.31 107 ASP A O 1
ATOM 836 N N . GLY A 1 108 ? -20.725 17.324 18.778 1.00 81.56 108 GLY A N 1
ATOM 837 C CA . GLY A 1 108 ? -21.510 16.515 19.699 1.00 81.56 108 GLY A CA 1
ATOM 838 C C . GLY A 1 108 ? -22.665 17.294 20.329 1.00 81.56 108 GLY A C 1
ATOM 839 O O . GLY A 1 108 ? -23.081 18.352 19.854 1.00 81.56 108 GLY A O 1
ATOM 840 N N . VAL A 1 109 ? -23.197 16.766 21.434 1.00 81.38 109 VAL A N 1
ATOM 841 C CA . VAL A 1 109 ? -24.205 17.477 22.233 1.00 81.38 109 VAL A CA 1
ATOM 842 C C . VAL A 1 109 ? -23.594 18.771 22.777 1.00 81.38 109 VAL A C 1
ATOM 844 O O . VAL A 1 109 ? -22.402 18.830 23.081 1.00 81.38 109 VAL A O 1
ATOM 847 N N . GLU A 1 110 ? -24.402 19.828 22.881 1.00 76.38 110 GLU A N 1
ATOM 848 C CA . GLU A 1 110 ? -23.955 21.130 23.377 1.00 76.38 110 GLU A CA 1
ATOM 849 C C . GLU A 1 110 ? -23.205 20.985 24.714 1.00 76.38 110 GLU A C 1
ATOM 851 O O . GLU A 1 110 ? -23.746 20.486 25.700 1.00 76.38 110 GLU A O 1
ATOM 856 N N . GLY A 1 111 ? -21.940 21.417 24.728 1.00 74.75 111 GLY A N 1
ATOM 857 C CA . GLY A 1 111 ? -21.048 21.310 25.886 1.00 74.75 111 GLY A CA 1
ATOM 858 C C . GLY A 1 111 ? -20.175 20.048 25.950 1.00 74.75 111 GLY A C 1
ATOM 859 O O . GLY A 1 111 ? -19.298 19.995 26.809 1.00 74.75 111 GLY A O 1
ATOM 860 N N . GLU A 1 112 ? -20.347 19.071 25.052 1.00 77.56 112 GLU A N 1
ATOM 861 C CA . GLU A 1 112 ? -19.596 17.797 25.055 1.00 77.56 112 GLU A CA 1
ATOM 862 C C . GLU A 1 112 ? -18.447 17.732 24.027 1.00 77.56 112 GLU A C 1
ATOM 864 O O . GLU A 1 112 ? -17.676 16.774 24.016 1.00 77.56 112 GLU A O 1
ATOM 869 N N . GLY A 1 113 ? -18.270 18.767 23.200 1.00 82.88 113 GLY A N 1
ATOM 870 C CA . GLY A 1 113 ? -17.201 18.828 22.195 1.00 82.88 113 GLY A CA 1
ATOM 871 C C . GLY A 1 113 ? -17.521 18.026 20.931 1.00 82.88 113 GLY A C 1
ATOM 872 O O . GLY A 1 113 ? -18.688 17.848 20.594 1.00 82.88 113 GLY A O 1
ATOM 873 N N . LYS A 1 114 ? -16.493 17.580 20.194 1.00 85.56 114 LYS A N 1
ATOM 874 C CA . LYS A 1 114 ? -16.672 16.788 18.963 1.00 85.56 114 LYS A CA 1
ATOM 875 C C . LYS A 1 114 ? -16.909 15.310 19.282 1.00 85.56 114 LYS A C 1
ATOM 877 O O . LYS A 1 114 ? -16.250 14.752 20.157 1.00 85.56 114 LYS A O 1
ATOM 882 N N . ALA A 1 115 ? -17.789 14.665 18.525 1.00 89.81 115 ALA A N 1
ATOM 883 C CA . ALA A 1 115 ? -18.083 13.240 18.594 1.00 89.81 115 ALA A CA 1
ATOM 884 C C . ALA A 1 115 ? -17.707 12.541 17.281 1.00 89.81 115 ALA A C 1
ATOM 886 O O . ALA A 1 115 ? -17.863 13.100 16.196 1.00 89.81 115 ALA A O 1
ATOM 887 N N . MET A 1 116 ? -17.234 11.297 17.370 1.00 92.06 116 MET A N 1
ATOM 888 C CA . MET A 1 116 ? -17.083 10.446 16.191 1.00 92.06 116 MET A CA 1
ATOM 889 C C . MET A 1 116 ? -18.442 9.839 15.838 1.00 92.06 116 MET A C 1
ATOM 891 O O . MET A 1 116 ? -19.060 9.168 16.664 1.00 92.06 116 MET A O 1
ATOM 895 N N . VAL A 1 117 ? -18.902 10.071 14.614 1.00 94.12 117 VAL A N 1
ATOM 896 C CA . VAL A 1 117 ? -20.205 9.620 14.126 1.00 94.12 117 VAL A CA 1
ATOM 897 C C . VAL A 1 117 ? -19.992 8.622 13.001 1.00 94.12 117 VAL A C 1
ATOM 899 O O . VAL A 1 117 ? -19.330 8.934 12.016 1.00 94.12 117 VAL A O 1
ATOM 902 N N . PHE A 1 118 ? -20.587 7.436 13.132 1.00 94.88 118 PHE A N 1
ATOM 903 C CA . PHE A 1 118 ? -20.711 6.469 12.045 1.00 94.88 118 PHE A CA 1
ATOM 904 C C . PHE A 1 118 ? -22.108 6.570 11.436 1.00 94.88 118 PHE A C 1
ATOM 906 O O . PHE A 1 118 ? -23.114 6.496 12.143 1.00 94.88 118 PHE A O 1
ATOM 913 N N . ARG A 1 119 ? -22.176 6.729 10.115 1.00 96.38 119 ARG A N 1
ATOM 914 C CA . ARG A 1 119 ? -23.423 6.778 9.347 1.00 96.38 119 ARG A CA 1
ATOM 915 C C . ARG A 1 119 ? -23.441 5.617 8.369 1.00 96.38 119 ARG A C 1
ATOM 917 O O . ARG A 1 119 ? -22.462 5.385 7.665 1.00 96.38 119 ARG A O 1
ATOM 924 N N . ALA A 1 120 ? -24.561 4.905 8.310 1.00 96.69 120 ALA A N 1
ATOM 925 C CA . ALA A 1 120 ? -24.756 3.880 7.296 1.00 96.69 120 ALA A CA 1
ATOM 926 C C . ALA A 1 120 ? -24.760 4.539 5.904 1.00 96.69 120 ALA A C 1
ATOM 928 O O . ALA A 1 120 ? -25.481 5.510 5.673 1.00 96.69 120 ALA A O 1
ATOM 929 N N . ALA A 1 121 ? -23.938 4.029 4.990 1.00 94.56 121 ALA A N 1
ATOM 930 C CA . ALA A 1 121 ? -23.856 4.489 3.603 1.00 94.56 121 ALA A CA 1
ATOM 931 C C . ALA A 1 121 ? -24.963 3.880 2.723 1.00 94.56 121 ALA A C 1
ATOM 933 O O . ALA A 1 121 ? -25.250 4.381 1.638 1.00 94.56 121 ALA A O 1
ATOM 934 N N . ARG A 1 122 ? -25.579 2.795 3.199 1.00 94.56 122 ARG A N 1
ATOM 935 C CA . ARG A 1 122 ? -26.728 2.099 2.612 1.00 94.56 122 ARG A CA 1
ATOM 936 C C . ARG A 1 122 ? -27.496 1.367 3.711 1.00 94.56 122 ARG A C 1
ATOM 938 O O . ARG A 1 122 ? -27.065 1.359 4.860 1.00 94.56 122 ARG A O 1
ATOM 945 N N . GLU A 1 123 ? -28.608 0.730 3.363 1.00 96.31 123 GLU A N 1
ATOM 946 C CA . GLU A 1 123 ? -29.262 -0.209 4.276 1.00 96.31 123 GLU A CA 1
ATOM 947 C C . GLU A 1 123 ? -28.310 -1.368 4.626 1.00 96.31 123 GLU A C 1
ATOM 949 O O . GLU A 1 123 ? -27.599 -1.886 3.759 1.00 96.31 123 GLU A O 1
ATOM 954 N N . ILE A 1 124 ? -28.281 -1.734 5.911 1.00 96.12 124 ILE A N 1
ATOM 955 C CA . ILE A 1 124 ? -27.465 -2.817 6.472 1.00 96.12 124 ILE A CA 1
ATOM 956 C C . ILE A 1 124 ? -28.435 -3.821 7.091 1.00 96.12 124 ILE A C 1
ATOM 958 O O . ILE A 1 124 ? -29.212 -3.469 7.985 1.00 96.12 124 ILE A O 1
ATOM 962 N N . ALA A 1 125 ? -28.431 -5.054 6.593 1.00 96.81 125 ALA A N 1
ATOM 963 C CA . ALA A 1 125 ? -29.355 -6.080 7.058 1.00 96.81 125 ALA A CA 1
ATOM 964 C C . ALA A 1 125 ? -28.994 -6.569 8.472 1.00 96.81 125 ALA A C 1
ATOM 966 O O . ALA A 1 125 ? -27.843 -6.531 8.905 1.00 96.81 125 ALA A O 1
ATOM 967 N N . ALA A 1 126 ? -29.978 -7.088 9.211 1.00 97.38 126 ALA A N 1
ATOM 968 C CA . ALA A 1 126 ? -29.708 -7.700 10.509 1.00 97.38 126 ALA A CA 1
ATOM 969 C C . ALA A 1 126 ? -28.768 -8.910 10.352 1.00 97.38 126 ALA A C 1
ATOM 971 O O . ALA A 1 126 ? -29.054 -9.831 9.587 1.00 97.38 126 ALA A O 1
ATOM 972 N N . GLY A 1 127 ? -27.663 -8.908 11.101 1.00 97.25 127 GLY A N 1
ATOM 973 C CA . GLY A 1 127 ? -26.611 -9.925 11.004 1.00 97.25 127 GLY A CA 1
ATOM 974 C C . GLY A 1 127 ? -25.555 -9.646 9.930 1.00 97.25 127 GLY A C 1
ATOM 975 O O . GLY A 1 127 ? -24.598 -10.408 9.834 1.00 97.25 127 GLY A O 1
ATOM 976 N N . GLU A 1 128 ? -25.700 -8.574 9.150 1.00 95.94 128 GLU A N 1
ATOM 977 C CA . GLU A 1 128 ? -24.645 -8.077 8.270 1.00 95.94 128 GLU A CA 1
ATOM 978 C C . GLU A 1 128 ? -23.591 -7.305 9.082 1.00 95.94 128 GLU A C 1
ATOM 980 O O . GLU A 1 128 ? -23.922 -6.553 10.001 1.00 95.94 128 GLU A O 1
ATOM 985 N N . GLU A 1 129 ? -22.315 -7.501 8.752 1.00 95.88 129 GLU A N 1
ATOM 986 C CA . GLU A 1 129 ? -21.207 -6.788 9.384 1.00 95.88 129 GLU A CA 1
ATOM 987 C C . GLU A 1 129 ? -21.173 -5.314 8.958 1.00 95.88 129 GLU A C 1
ATOM 989 O O . GLU A 1 129 ? -21.423 -4.978 7.800 1.00 95.88 129 GLU A O 1
ATOM 994 N N . VAL A 1 130 ? -20.832 -4.425 9.894 1.00 96.69 130 VAL A N 1
ATOM 995 C CA . VAL A 1 130 ? -20.601 -3.006 9.608 1.00 96.69 130 VAL A CA 1
ATOM 996 C C . VAL A 1 130 ? -19.133 -2.807 9.242 1.00 96.69 130 VAL A C 1
ATOM 998 O O . VAL A 1 130 ? -18.247 -3.109 10.039 1.00 96.69 130 VAL A O 1
ATOM 1001 N N . LEU A 1 131 ? -18.889 -2.272 8.049 1.00 95.88 131 LEU A N 1
ATOM 1002 C CA . LEU A 1 131 ? -17.571 -2.094 7.449 1.00 95.88 131 LEU A CA 1
ATOM 1003 C C . LEU A 1 131 ? -17.369 -0.639 7.031 1.00 95.88 131 LEU A C 1
ATOM 1005 O O . LEU A 1 131 ? -18.220 -0.053 6.351 1.00 95.88 131 LEU A O 1
ATOM 1009 N N . ALA A 1 132 ? -16.221 -0.073 7.391 1.00 94.69 132 ALA A N 1
ATOM 1010 C CA . ALA A 1 132 ? -15.843 1.294 7.056 1.00 94.69 132 ALA A CA 1
ATOM 1011 C C . ALA A 1 132 ? -14.511 1.346 6.305 1.00 94.69 132 ALA A C 1
ATOM 1013 O O . ALA A 1 132 ? -13.714 0.414 6.320 1.00 94.69 132 ALA A O 1
ATOM 1014 N N . ASP A 1 133 ? -14.256 2.470 5.650 1.00 91.94 133 ASP A N 1
ATOM 1015 C CA . ASP A 1 133 ? -12.982 2.714 4.988 1.00 91.94 133 ASP A CA 1
ATOM 1016 C C . ASP A 1 133 ? -11.973 3.313 5.987 1.00 91.94 133 ASP A C 1
ATOM 1018 O O . ASP A 1 133 ? -12.286 4.258 6.718 1.00 91.94 133 ASP A O 1
ATOM 1022 N N . TYR A 1 134 ? -10.756 2.765 6.021 1.00 91.94 134 TYR A N 1
ATOM 1023 C CA . TYR A 1 134 ? -9.651 3.277 6.852 1.00 91.94 134 TYR A CA 1
ATOM 1024 C C . TYR A 1 134 ? -8.876 4.392 6.126 1.00 91.94 134 TYR A C 1
ATOM 1026 O O . TYR A 1 134 ? -7.886 4.924 6.638 1.00 91.94 134 TYR A O 1
ATOM 1034 N N . GLY A 1 135 ? -9.338 4.760 4.931 1.00 87.62 135 GLY A N 1
ATOM 1035 C CA . GLY A 1 135 ? -8.735 5.735 4.047 1.00 87.62 135 GLY A CA 1
ATOM 1036 C C . GLY A 1 135 ? -7.909 5.070 2.951 1.00 87.62 135 GLY A C 1
ATOM 1037 O O . GLY A 1 135 ? -7.783 3.851 2.863 1.00 87.62 135 GLY A O 1
ATOM 1038 N N . HIS A 1 136 ? -7.302 5.907 2.116 1.00 84.38 136 HIS A N 1
ATOM 1039 C CA . HIS A 1 136 ? -6.510 5.466 0.974 1.00 84.38 136 HIS A CA 1
ATOM 1040 C C . HIS A 1 136 ? -5.192 4.807 1.421 1.00 84.38 136 HIS A C 1
ATOM 1042 O O . HIS A 1 136 ? -4.185 5.495 1.610 1.00 84.38 136 HIS A O 1
ATOM 1048 N N . LYS A 1 137 ? -5.208 3.484 1.636 1.00 86.50 137 LYS A N 1
ATOM 1049 C CA . LYS A 1 137 ? -4.067 2.663 2.078 1.00 86.50 137 LYS A CA 1
ATOM 1050 C C . LYS A 1 137 ? -3.755 1.565 1.056 1.00 86.50 137 LYS A C 1
ATOM 1052 O O . LYS A 1 137 ? -4.675 0.947 0.533 1.00 86.50 137 LYS A O 1
ATOM 1057 N N . SER A 1 138 ? -2.473 1.300 0.804 1.00 84.62 138 SER A N 1
ATOM 1058 C CA . SER A 1 138 ? -2.017 0.157 -0.004 1.00 84.62 138 SER A CA 1
ATOM 1059 C C . SER A 1 138 ? -2.048 -1.151 0.797 1.00 84.62 138 SER A C 1
ATOM 1061 O O . SER A 1 138 ? -2.128 -1.129 2.032 1.00 84.62 138 SER A O 1
ATOM 1063 N N . CYS A 1 139 ? -1.921 -2.300 0.123 1.00 85.81 139 CYS A N 1
ATOM 1064 C CA . CYS A 1 139 ? -1.776 -3.587 0.815 1.00 85.81 139 CYS A CA 1
ATOM 1065 C C . CYS A 1 139 ? -0.525 -3.621 1.705 1.00 85.81 139 CYS A C 1
ATOM 1067 O O . CYS A 1 139 ? -0.568 -4.237 2.765 1.00 85.81 139 CYS A O 1
ATOM 1069 N N . ASP A 1 140 ? 0.558 -2.929 1.322 1.00 85.38 140 ASP A N 1
ATOM 1070 C CA . ASP A 1 140 ? 1.757 -2.783 2.166 1.00 85.38 140 ASP A CA 1
ATOM 1071 C C . ASP A 1 140 ? 1.416 -2.094 3.480 1.00 85.38 140 ASP A C 1
ATOM 1073 O O . ASP A 1 140 ? 1.785 -2.558 4.556 1.00 85.38 140 ASP A O 1
ATOM 1077 N N . HIS A 1 141 ? 0.671 -0.993 3.395 1.00 86.38 141 HIS A N 1
ATOM 1078 C CA . HIS A 1 141 ? 0.300 -0.215 4.562 1.00 86.38 141 HIS A CA 1
ATOM 1079 C C . HIS A 1 141 ? -0.629 -1.004 5.494 1.00 86.38 141 HIS A C 1
ATOM 1081 O O . HIS A 1 141 ? -0.434 -0.995 6.709 1.00 86.38 141 HIS A O 1
ATOM 1087 N N . LEU A 1 142 ? -1.624 -1.702 4.942 1.00 89.62 142 LEU A N 1
ATOM 1088 C CA . LEU A 1 142 ? -2.540 -2.531 5.731 1.00 89.62 142 LEU A CA 1
ATOM 1089 C C . LEU A 1 142 ? -1.815 -3.725 6.363 1.00 89.62 142 LEU A C 1
ATOM 1091 O O . LEU A 1 142 ? -1.983 -3.981 7.555 1.00 89.62 142 LEU A O 1
ATOM 1095 N N . PHE A 1 143 ? -0.931 -4.387 5.617 1.00 87.44 143 PHE A N 1
ATOM 1096 C CA . PHE A 1 143 ? -0.144 -5.499 6.135 1.00 87.44 143 PHE A CA 1
ATOM 1097 C C . PHE A 1 143 ? 0.770 -5.057 7.285 1.00 87.44 143 PHE A C 1
ATOM 1099 O O . PHE A 1 143 ? 0.728 -5.641 8.366 1.00 87.44 143 PHE A O 1
ATOM 1106 N N . LEU A 1 144 ? 1.553 -3.994 7.078 1.00 84.88 144 LEU A N 1
ATOM 1107 C CA . LEU A 1 144 ? 2.558 -3.540 8.040 1.00 84.88 144 LEU A CA 1
ATOM 1108 C C . LEU A 1 144 ? 1.951 -2.909 9.299 1.00 84.88 144 LEU A C 1
ATOM 1110 O O . LEU A 1 144 ? 2.471 -3.128 10.391 1.00 84.88 144 LEU A O 1
ATOM 1114 N N . TYR A 1 145 ? 0.881 -2.118 9.164 1.00 87.88 145 TYR A N 1
ATOM 1115 C CA . TYR A 1 145 ? 0.339 -1.335 10.284 1.00 87.88 145 TYR A CA 1
ATOM 1116 C C . TYR A 1 145 ? -0.941 -1.905 10.896 1.00 87.88 145 TYR A C 1
ATOM 1118 O O . TYR A 1 145 ? -1.255 -1.566 12.036 1.00 87.88 145 TYR A O 1
ATOM 1126 N N . TYR A 1 146 ? -1.668 -2.760 10.173 1.00 91.06 146 TYR A N 1
ATOM 1127 C CA . TYR A 1 146 ? -2.931 -3.343 10.635 1.00 91.06 146 TYR A CA 1
ATOM 1128 C C . TYR A 1 146 ? -2.913 -4.875 10.698 1.00 91.06 146 TYR A C 1
ATOM 1130 O O . TYR A 1 146 ? -3.810 -5.460 11.302 1.00 91.06 146 TYR A O 1
ATOM 1138 N N . GLY A 1 147 ? -1.897 -5.528 10.125 1.00 88.94 147 GLY A N 1
ATOM 1139 C CA . GLY A 1 147 ? -1.715 -6.976 10.216 1.00 88.94 147 GLY A CA 1
ATOM 1140 C C . GLY A 1 147 ? -2.652 -7.796 9.326 1.00 88.94 147 GLY A C 1
ATOM 1141 O O . GLY A 1 147 ? -2.801 -8.993 9.558 1.00 88.94 147 GLY A O 1
ATOM 1142 N N . PHE A 1 148 ? -3.282 -7.190 8.314 1.00 88.69 148 PHE A N 1
ATOM 1143 C CA . PHE A 1 148 ? -4.154 -7.902 7.374 1.00 88.69 148 PHE A CA 1
ATOM 1144 C C . PHE A 1 148 ? -3.968 -7.424 5.930 1.00 88.69 148 PHE A C 1
ATOM 1146 O O . PHE A 1 148 ? -3.512 -6.310 5.680 1.00 88.69 148 PHE A O 1
ATOM 1153 N N . VAL A 1 149 ? -4.366 -8.267 4.974 1.00 86.62 149 VAL A N 1
ATOM 1154 C CA . VAL A 1 149 ? -4.404 -7.943 3.541 1.00 86.62 149 VAL A CA 1
ATOM 1155 C C . VAL A 1 149 ? -5.794 -8.269 2.994 1.00 86.62 149 VAL A C 1
ATOM 1157 O O . VAL A 1 149 ? -6.208 -9.433 3.066 1.00 86.62 149 VAL A O 1
ATOM 1160 N N . PRO A 1 150 ? -6.535 -7.276 2.468 1.00 84.75 150 PRO A N 1
ATOM 1161 C CA . PRO A 1 150 ? -7.807 -7.519 1.796 1.00 84.75 150 PRO A CA 1
ATOM 1162 C C . PRO A 1 150 ? -7.636 -8.404 0.563 1.00 84.75 150 PRO A C 1
ATOM 1164 O O . PRO A 1 150 ? -6.600 -8.390 -0.095 1.00 84.75 150 PRO A O 1
A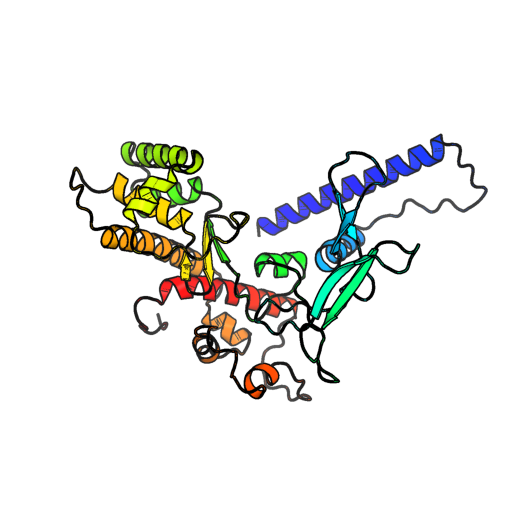TOM 1167 N N . SER A 1 151 ? -8.683 -9.146 0.210 1.00 74.12 151 SER A N 1
ATOM 1168 C CA . SER A 1 151 ? -8.699 -9.977 -1.000 1.00 74.12 151 SER A CA 1
ATOM 1169 C C . SER A 1 151 ? -8.608 -9.158 -2.290 1.00 74.12 151 SER A C 1
ATOM 1171 O O . SER A 1 151 ? -8.107 -9.651 -3.298 1.00 74.12 151 SER A O 1
ATOM 1173 N N . CYS A 1 152 ? -9.079 -7.910 -2.268 1.00 71.38 152 CYS A N 1
ATOM 1174 C CA . CYS A 1 152 ? -8.944 -6.972 -3.370 1.00 71.38 152 CYS A CA 1
ATOM 1175 C C . CYS A 1 152 ? -8.724 -5.555 -2.834 1.00 71.38 152 CYS A C 1
ATOM 1177 O O . CYS A 1 152 ? -9.392 -5.128 -1.896 1.00 71.38 152 CYS A O 1
ATOM 1179 N N . MET A 1 153 ? -7.787 -4.829 -3.441 1.00 80.75 153 MET A N 1
ATOM 1180 C CA . MET A 1 153 ? -7.528 -3.419 -3.157 1.00 80.75 153 MET A CA 1
ATOM 1181 C C . MET A 1 153 ? -7.424 -2.675 -4.489 1.00 80.75 153 MET A C 1
ATOM 1183 O O . MET A 1 153 ? -6.402 -2.793 -5.164 1.00 80.75 153 MET A O 1
ATOM 1187 N N . PRO A 1 154 ? -8.464 -1.919 -4.896 1.00 76.12 154 PRO A N 1
ATOM 1188 C CA . PRO A 1 154 ? -8.486 -1.233 -6.192 1.00 76.12 154 PRO A CA 1
ATOM 1189 C C . PRO A 1 154 ? -7.304 -0.282 -6.408 1.00 76.12 154 PRO A C 1
ATOM 1191 O O . PRO A 1 154 ? -6.859 -0.086 -7.536 1.00 76.12 154 PRO A O 1
ATOM 1194 N N . ASN A 1 155 ? -6.792 0.275 -5.311 1.00 72.94 155 ASN A N 1
ATOM 1195 C CA . ASN A 1 155 ? -5.728 1.270 -5.309 1.00 72.94 155 ASN A CA 1
ATOM 1196 C C . ASN A 1 155 ? -4.364 0.687 -4.912 1.00 72.94 155 ASN A C 1
ATOM 1198 O O . ASN A 1 155 ? -3.467 1.447 -4.558 1.00 72.94 155 ASN A O 1
ATOM 1202 N N . ASP A 1 156 ? -4.193 -0.641 -4.924 1.00 84.50 156 ASP A N 1
ATOM 1203 C CA . ASP A 1 156 ? -2.884 -1.229 -4.628 1.00 84.50 156 ASP A CA 1
ATOM 1204 C C . ASP A 1 156 ? -1.875 -0.934 -5.746 1.00 84.50 156 ASP A C 1
ATOM 1206 O O . ASP A 1 156 ? -2.218 -0.811 -6.930 1.00 84.50 156 ASP A O 1
ATOM 1210 N N . SER A 1 157 ? -0.616 -0.829 -5.342 1.00 86.88 157 SER A N 1
ATOM 1211 C CA . SER A 1 157 ? 0.516 -0.486 -6.192 1.00 86.88 157 SER A CA 1
ATOM 1212 C C . SER A 1 157 ? 1.731 -1.337 -5.829 1.00 86.88 157 SER A C 1
ATOM 1214 O O . SER A 1 157 ? 1.834 -1.895 -4.734 1.00 86.88 157 SER A O 1
ATOM 1216 N N . VAL A 1 158 ? 2.660 -1.478 -6.766 1.00 88.94 158 VAL A N 1
ATOM 1217 C CA . VAL A 1 158 ? 3.968 -2.090 -6.537 1.00 88.94 158 VAL A CA 1
ATOM 1218 C C . VAL A 1 158 ? 5.026 -1.075 -6.948 1.00 88.94 158 VAL A C 1
ATOM 1220 O O . VAL A 1 158 ? 5.106 -0.763 -8.141 1.00 88.94 158 VAL A O 1
ATOM 1223 N N . PRO A 1 159 ? 5.831 -0.549 -6.008 1.00 90.38 159 PRO A N 1
ATOM 1224 C CA . PRO A 1 159 ? 6.946 0.317 -6.362 1.00 90.38 159 PRO A CA 1
ATOM 1225 C C . PRO A 1 159 ? 7.951 -0.471 -7.209 1.00 90.38 159 PRO A C 1
ATOM 1227 O O . PRO A 1 159 ? 8.330 -1.593 -6.864 1.00 90.38 159 PRO A O 1
ATOM 1230 N N . LEU A 1 160 ? 8.360 0.103 -8.340 1.00 91.56 160 LEU A N 1
ATOM 1231 C CA . LEU A 1 160 ? 9.398 -0.464 -9.205 1.00 91.56 160 LEU A CA 1
ATOM 1232 C C . LEU A 1 160 ? 10.778 0.110 -8.882 1.00 91.56 160 LEU A C 1
ATOM 1234 O O . LEU A 1 160 ? 11.779 -0.609 -9.015 1.00 91.56 160 LEU A O 1
ATOM 1238 N N . PHE A 1 161 ? 10.793 1.378 -8.465 1.00 90.69 161 PHE A N 1
ATOM 1239 C CA . PHE A 1 161 ? 11.966 2.159 -8.089 1.00 90.69 161 PHE A CA 1
ATOM 1240 C C . PHE A 1 161 ? 11.613 3.096 -6.925 1.00 90.69 161 PHE A C 1
ATOM 1242 O O . PHE A 1 161 ? 10.488 3.597 -6.853 1.00 90.69 161 PHE A O 1
ATOM 1249 N N . GLU A 1 162 ? 12.571 3.326 -6.030 1.00 85.75 162 GLU A N 1
ATOM 1250 C CA . GLU A 1 162 ? 12.475 4.269 -4.912 1.00 85.75 162 GLU A CA 1
ATOM 1251 C C . GLU A 1 162 ? 12.358 5.708 -5.424 1.00 85.75 162 GLU A C 1
ATOM 1253 O O . GLU A 1 162 ? 11.510 6.473 -4.963 1.00 85.75 162 GLU A O 1
ATOM 1258 N N . ASP A 1 163 ? 13.159 6.051 -6.434 1.00 83.94 163 ASP A N 1
ATOM 1259 C CA . ASP A 1 163 ? 13.168 7.364 -7.063 1.00 83.94 163 ASP A CA 1
ATOM 1260 C C . ASP A 1 163 ? 13.577 7.303 -8.547 1.00 83.94 163 ASP A C 1
ATOM 1262 O O . ASP A 1 163 ? 13.881 6.247 -9.115 1.00 83.94 163 ASP A O 1
ATOM 1266 N N . ALA A 1 164 ? 13.563 8.468 -9.201 1.00 83.12 164 ALA A N 1
ATOM 1267 C CA . ALA A 1 164 ? 13.975 8.596 -10.594 1.00 83.12 164 ALA A CA 1
ATOM 1268 C C . ALA A 1 164 ? 15.457 8.257 -10.802 1.00 83.12 164 ALA A C 1
ATOM 1270 O O . ALA A 1 164 ? 15.810 7.742 -11.858 1.00 83.12 164 ALA A O 1
ATOM 1271 N N . THR A 1 165 ? 16.325 8.496 -9.817 1.00 84.69 165 THR A N 1
ATOM 1272 C CA . THR A 1 165 ? 17.752 8.174 -9.932 1.00 84.69 165 THR A CA 1
ATOM 1273 C C . THR A 1 165 ? 17.942 6.665 -10.056 1.00 84.69 165 THR A C 1
ATOM 1275 O O . THR A 1 165 ? 18.590 6.221 -11.006 1.00 84.69 165 THR A O 1
ATOM 1278 N N . GLU A 1 166 ? 17.305 5.874 -9.186 1.00 88.81 166 GLU A N 1
ATOM 1279 C CA . GLU A 1 166 ? 17.346 4.408 -9.261 1.00 88.81 166 GLU A CA 1
ATOM 1280 C C . GLU A 1 166 ? 16.791 3.904 -10.604 1.00 88.81 166 GLU A C 1
ATOM 1282 O O . GLU A 1 166 ? 17.391 3.033 -11.241 1.00 88.81 166 GLU A O 1
ATOM 1287 N N . ALA A 1 167 ? 15.677 4.477 -11.077 1.00 90.00 167 ALA A N 1
ATOM 1288 C CA . ALA A 1 167 ? 15.072 4.094 -12.353 1.00 90.00 167 ALA A CA 1
ATOM 1289 C C . ALA A 1 167 ? 16.029 4.283 -13.540 1.00 90.00 167 ALA A C 1
ATOM 1291 O O . ALA A 1 167 ? 16.113 3.420 -14.419 1.00 90.00 167 ALA A O 1
ATOM 1292 N N . LEU A 1 168 ? 16.778 5.387 -13.562 1.00 87.31 168 LEU A N 1
ATOM 1293 C CA . LEU A 1 168 ? 17.725 5.685 -14.633 1.00 87.31 168 LEU A CA 1
ATOM 1294 C C . LEU A 1 168 ? 18.992 4.843 -14.559 1.00 87.31 168 LEU A C 1
ATOM 1296 O O . LEU A 1 168 ? 19.460 4.358 -15.591 1.00 87.31 168 LEU A O 1
ATOM 1300 N N . GLU A 1 169 ? 19.547 4.658 -13.361 1.00 88.44 169 GLU A N 1
ATOM 1301 C CA . GLU A 1 169 ? 20.694 3.772 -13.157 1.00 88.44 169 GLU A CA 1
ATOM 1302 C C . GLU A 1 169 ? 20.356 2.358 -13.628 1.00 88.44 169 GLU A C 1
ATOM 1304 O O . GLU A 1 169 ? 21.096 1.767 -14.419 1.00 88.44 169 GLU A O 1
ATOM 1309 N N . TRP A 1 170 ? 19.187 1.852 -13.229 1.00 92.69 170 TRP A N 1
ATOM 1310 C CA . TRP A 1 170 ? 18.699 0.561 -13.692 1.00 92.69 170 TRP A CA 1
ATOM 1311 C C . TRP A 1 170 ? 18.507 0.529 -15.213 1.00 92.69 170 TRP A C 1
ATOM 1313 O O . TRP A 1 170 ? 18.934 -0.434 -15.853 1.00 92.69 170 TRP A O 1
ATOM 1323 N N . TRP A 1 171 ? 17.918 1.568 -15.815 1.00 91.62 171 TRP A N 1
ATOM 1324 C CA . TRP A 1 171 ? 17.702 1.630 -17.265 1.00 91.62 171 TRP A CA 1
ATOM 1325 C C . TRP A 1 171 ? 19.027 1.560 -18.041 1.00 91.62 171 TRP A C 1
ATOM 1327 O O . TRP A 1 171 ? 19.142 0.783 -18.995 1.00 91.62 171 TRP A O 1
ATOM 1337 N N . LEU A 1 172 ? 20.056 2.297 -17.600 1.00 89.19 172 LEU A N 1
ATOM 1338 C CA . LEU A 1 172 ? 21.392 2.280 -18.210 1.00 89.19 172 LEU A CA 1
ATOM 1339 C C . LEU A 1 172 ? 22.009 0.879 -18.162 1.00 89.19 172 LEU A C 1
ATOM 1341 O O . LEU A 1 172 ? 22.488 0.381 -19.183 1.00 89.19 172 LEU A O 1
ATOM 1345 N N . VAL A 1 173 ? 21.956 0.215 -17.004 1.00 91.62 173 VAL A N 1
ATOM 1346 C CA . VAL A 1 173 ? 22.447 -1.164 -16.836 1.00 91.62 173 VAL A CA 1
ATOM 1347 C C . VAL A 1 173 ? 21.669 -2.123 -17.737 1.00 91.62 173 VAL A C 1
ATOM 1349 O O . VAL A 1 173 ? 22.254 -2.917 -18.475 1.00 91.62 173 VAL A O 1
ATOM 1352 N N . ALA A 1 174 ? 20.338 -2.025 -17.744 1.00 90.75 174 ALA A N 1
ATOM 1353 C CA . ALA A 1 174 ? 19.472 -2.892 -18.532 1.00 90.75 174 ALA A CA 1
ATOM 1354 C C . ALA A 1 174 ? 19.739 -2.773 -20.046 1.00 90.75 174 ALA A C 1
ATOM 1356 O O . ALA A 1 174 ? 19.592 -3.761 -20.775 1.00 90.75 174 ALA A O 1
ATOM 1357 N N . ARG A 1 175 ? 20.173 -1.598 -20.513 1.00 88.00 175 ARG A N 1
ATOM 1358 C CA . ARG A 1 175 ? 20.572 -1.319 -21.902 1.00 88.00 175 ARG A CA 1
ATOM 1359 C C . ARG A 1 175 ? 22.039 -1.632 -22.213 1.00 88.00 175 ARG A C 1
ATOM 1361 O O . ARG A 1 175 ? 22.405 -1.639 -23.384 1.00 88.00 175 ARG A O 1
ATOM 1368 N N . GLY A 1 176 ? 22.865 -1.909 -21.204 1.00 87.94 176 GLY A N 1
ATOM 1369 C CA . GLY A 1 176 ? 24.313 -2.067 -21.369 1.00 87.94 176 GLY A CA 1
ATOM 1370 C C . GLY A 1 176 ? 25.052 -0.743 -21.609 1.00 87.94 176 GLY A C 1
ATOM 1371 O O . GLY A 1 176 ? 26.128 -0.737 -22.199 1.00 87.94 176 GLY A O 1
ATOM 1372 N N . GLU A 1 177 ? 24.476 0.374 -21.163 1.00 83.75 177 GLU A N 1
ATOM 1373 C CA . GLU A 1 177 ? 24.973 1.746 -21.350 1.00 83.75 177 GLU A CA 1
ATOM 1374 C C . GLU A 1 177 ? 25.664 2.313 -20.093 1.00 83.75 177 GLU A C 1
ATOM 1376 O O . GLU A 1 177 ? 26.104 3.460 -20.087 1.00 83.75 177 GLU A O 1
ATOM 1381 N N . GLU A 1 178 ? 25.808 1.521 -19.026 1.00 79.56 178 GLU A N 1
ATOM 1382 C CA . GLU A 1 178 ? 26.425 1.915 -17.743 1.00 79.56 178 GLU A CA 1
ATOM 1383 C C . GLU A 1 178 ? 27.836 2.525 -17.880 1.00 79.56 178 GLU A C 1
ATOM 1385 O O . GLU A 1 178 ? 28.245 3.371 -17.086 1.00 79.56 178 GLU A O 1
ATOM 1390 N N . GLY A 1 179 ? 28.579 2.123 -18.915 1.00 78.38 179 GLY A N 1
ATOM 1391 C CA . GLY A 1 179 ? 29.917 2.629 -19.220 1.00 78.38 179 GLY A CA 1
ATOM 1392 C C . GLY A 1 179 ? 29.955 3.774 -20.233 1.00 78.38 179 GLY A C 1
ATOM 1393 O O . GLY A 1 179 ? 31.048 4.244 -20.548 1.00 78.38 179 GLY A O 1
ATOM 1394 N N . ASN A 1 180 ? 28.812 4.209 -20.775 1.00 81.94 180 ASN A N 1
ATOM 1395 C CA . ASN A 1 180 ? 28.735 5.238 -21.808 1.00 81.94 180 ASN A CA 1
ATOM 1396 C C . ASN A 1 180 ? 28.610 6.639 -21.175 1.00 81.94 180 ASN A C 1
ATOM 1398 O O . ASN A 1 180 ? 27.533 7.007 -20.695 1.00 81.94 180 ASN A O 1
ATOM 1402 N N . PRO A 1 181 ? 29.664 7.482 -21.220 1.00 81.88 181 PRO A N 1
ATOM 1403 C CA . PRO A 1 181 ? 29.634 8.793 -20.573 1.00 81.88 181 PRO A CA 1
ATOM 1404 C C . PRO A 1 181 ? 28.570 9.728 -21.157 1.00 81.88 181 PRO A C 1
ATOM 1406 O O . PRO A 1 181 ? 28.039 10.571 -20.442 1.00 81.88 181 PRO A O 1
ATOM 1409 N N . GLN A 1 182 ? 28.238 9.580 -22.445 1.00 79.88 182 GLN A N 1
ATOM 1410 C CA . GLN A 1 182 ? 27.211 10.397 -23.094 1.00 79.88 182 GLN A CA 1
ATOM 1411 C C . GLN A 1 182 ? 25.798 9.961 -22.701 1.00 79.88 182 GLN A C 1
ATOM 1413 O O . GLN A 1 182 ? 24.907 10.800 -22.612 1.00 79.88 182 GLN A O 1
ATOM 1418 N N . ALA A 1 183 ? 25.564 8.663 -22.493 1.00 78.12 183 ALA A N 1
ATOM 1419 C CA . ALA A 1 183 ? 24.282 8.173 -21.987 1.00 78.12 183 ALA A CA 1
ATOM 1420 C C . ALA A 1 183 ? 24.072 8.616 -20.531 1.00 78.12 183 ALA A C 1
ATOM 1422 O O . ALA A 1 183 ? 23.015 9.143 -20.195 1.00 78.12 183 ALA A O 1
ATOM 1423 N N . LEU A 1 184 ? 25.117 8.511 -19.703 1.00 79.75 184 LEU A N 1
ATOM 1424 C CA . LEU A 1 184 ? 25.087 8.955 -18.310 1.00 79.75 184 LEU A CA 1
ATOM 1425 C C . LEU A 1 184 ? 24.825 10.463 -18.179 1.00 79.75 184 LEU A C 1
ATOM 1427 O O . LEU A 1 184 ? 24.032 10.887 -17.343 1.00 79.75 184 LEU A O 1
ATOM 1431 N N . GLU A 1 185 ? 25.471 11.281 -19.011 1.00 83.19 185 GLU A N 1
ATOM 1432 C CA . GLU A 1 185 ? 25.253 12.729 -19.010 1.00 83.19 185 GLU A CA 1
ATOM 1433 C C . GLU A 1 185 ? 23.830 13.097 -19.459 1.00 83.19 185 GLU A C 1
ATOM 1435 O O . GLU A 1 185 ? 23.188 13.937 -18.831 1.00 83.19 185 GLU A O 1
ATOM 1440 N N . ARG A 1 186 ? 23.291 12.419 -20.482 1.00 79.81 186 ARG A N 1
ATOM 1441 C CA . ARG A 1 186 ? 21.893 12.594 -20.913 1.00 79.81 186 ARG A CA 1
ATOM 1442 C C . ARG A 1 186 ? 20.901 12.210 -19.811 1.00 79.81 186 ARG A C 1
ATOM 1444 O O . ARG A 1 186 ? 19.967 12.964 -19.555 1.00 79.81 186 ARG A O 1
ATOM 1451 N N . ALA A 1 187 ? 21.133 11.096 -19.116 1.00 79.62 187 ALA A N 1
ATOM 1452 C CA . ALA A 1 187 ? 20.309 10.671 -17.985 1.00 79.62 187 ALA A CA 1
ATOM 1453 C C . ALA A 1 187 ? 20.321 11.704 -16.841 1.00 79.62 187 ALA A C 1
ATOM 1455 O O . ALA A 1 187 ? 19.271 12.047 -16.305 1.00 79.62 187 ALA A O 1
ATOM 1456 N N . ARG A 1 188 ? 21.485 12.282 -16.514 1.00 80.94 188 ARG A N 1
ATOM 1457 C CA . ARG A 1 188 ? 21.593 13.351 -15.500 1.00 80.94 188 ARG A CA 1
ATOM 1458 C C . ARG A 1 188 ? 20.850 14.623 -15.888 1.00 80.94 188 ARG A C 1
ATOM 1460 O O . ARG A 1 188 ? 20.192 15.228 -15.047 1.00 80.94 188 ARG A O 1
ATOM 1467 N N . GLN A 1 189 ? 20.952 15.034 -17.149 1.00 80.56 189 GLN A N 1
ATOM 1468 C CA . GLN A 1 189 ? 20.217 16.194 -17.655 1.00 80.56 189 GLN A CA 1
ATOM 1469 C C . GLN A 1 189 ? 18.703 15.962 -17.592 1.00 80.56 189 GLN A C 1
ATOM 1471 O O . GLN A 1 189 ? 17.959 16.882 -17.255 1.00 80.56 189 GLN A O 1
ATOM 1476 N N . LEU A 1 190 ? 18.259 14.730 -17.849 1.00 76.06 190 LEU A N 1
ATOM 1477 C CA . LEU A 1 190 ? 16.861 14.344 -17.718 1.00 76.06 190 LEU A CA 1
ATOM 1478 C C . LEU A 1 190 ? 16.375 14.355 -16.259 1.00 76.06 190 LEU A C 1
ATOM 1480 O O . LEU A 1 190 ? 15.291 14.875 -16.014 1.00 76.06 190 LEU A O 1
ATOM 1484 N N . LEU A 1 191 ? 17.167 13.867 -15.293 1.00 75.69 191 LEU A N 1
ATOM 1485 C CA . LEU A 1 191 ? 16.835 13.991 -13.859 1.00 75.69 191 LEU A CA 1
ATOM 1486 C C . LEU A 1 191 ? 16.602 15.439 -13.470 1.00 75.69 191 LEU A C 1
ATOM 1488 O O . LEU A 1 191 ? 15.554 15.770 -12.929 1.00 75.69 191 LEU A O 1
ATOM 1492 N N . ALA A 1 192 ? 17.551 16.310 -13.813 1.00 79.06 192 ALA A N 1
ATOM 1493 C CA . ALA A 1 192 ? 17.454 17.726 -13.488 1.00 79.06 192 ALA A CA 1
ATOM 1494 C C . ALA A 1 192 ? 16.210 18.378 -14.122 1.00 79.06 192 ALA A C 1
ATOM 1496 O O . ALA A 1 192 ? 15.619 19.294 -13.550 1.00 79.06 192 ALA A O 1
ATOM 1497 N N . TRP A 1 193 ? 15.795 17.907 -15.301 1.00 74.44 193 TRP A N 1
ATOM 1498 C CA . TRP A 1 193 ? 14.576 18.359 -15.968 1.00 74.44 193 TRP A CA 1
ATOM 1499 C C . TRP A 1 193 ? 13.296 17.841 -15.292 1.00 74.44 193 TRP A C 1
ATOM 1501 O O . TRP A 1 193 ? 12.358 18.624 -15.119 1.00 74.44 193 TRP A O 1
ATOM 1511 N N . LEU A 1 194 ? 13.261 16.571 -14.871 1.00 70.19 194 LEU A N 1
ATOM 1512 C CA . LEU A 1 194 ? 12.145 15.984 -14.116 1.00 70.19 194 LEU A CA 1
ATOM 1513 C C . LEU A 1 194 ? 11.977 16.695 -12.764 1.00 70.19 194 LEU A C 1
ATOM 1515 O O . LEU A 1 194 ? 10.892 17.169 -12.440 1.00 70.19 194 LEU A O 1
ATOM 1519 N N . GLU A 1 195 ? 13.069 16.874 -12.022 1.00 73.00 195 GLU A N 1
ATOM 1520 C CA . GLU A 1 195 ? 13.087 17.599 -10.744 1.00 73.00 195 GLU A CA 1
ATOM 1521 C C . GLU A 1 195 ? 12.701 19.080 -10.902 1.00 73.00 195 GLU A C 1
ATOM 1523 O O . GLU A 1 195 ? 12.085 19.674 -10.017 1.00 73.00 195 GLU A O 1
ATOM 1528 N N . GLY A 1 196 ? 13.029 19.681 -12.051 1.00 69.25 196 GLY A N 1
ATOM 1529 C CA . GLY A 1 196 ? 12.691 21.061 -12.401 1.00 69.25 196 GLY A CA 1
ATOM 1530 C C . GLY A 1 196 ? 11.250 21.280 -12.880 1.00 69.25 196 GLY A C 1
ATOM 1531 O O . GLY A 1 196 ? 10.894 22.417 -13.198 1.00 69.25 196 GLY A O 1
ATOM 1532 N N . GLY A 1 197 ? 10.419 20.233 -12.951 1.00 63.44 197 GLY A N 1
ATOM 1533 C CA . GLY A 1 197 ? 9.020 20.326 -13.379 1.00 63.44 197 GLY A CA 1
ATOM 1534 C C . GLY A 1 197 ? 8.820 20.421 -14.897 1.00 63.44 197 GLY A C 1
ATOM 1535 O O . GLY A 1 197 ? 7.808 20.956 -15.351 1.00 63.44 197 GLY A O 1
ATOM 1536 N N . GLY A 1 198 ? 9.766 19.919 -15.695 1.00 57.66 198 GLY A N 1
ATOM 1537 C CA . GLY A 1 198 ? 9.787 20.051 -17.154 1.00 57.66 198 GLY A CA 1
ATOM 1538 C C . GLY A 1 198 ? 8.704 19.292 -17.943 1.00 57.66 198 GLY A C 1
ATOM 1539 O O . GLY A 1 198 ? 8.603 19.495 -19.151 1.00 57.66 198 GLY A O 1
ATOM 1540 N N . HIS A 1 199 ? 7.869 18.486 -17.281 1.00 60.16 199 HIS A N 1
ATOM 1541 C CA . HIS A 1 199 ? 6.901 17.501 -17.810 1.00 60.16 199 HIS A CA 1
ATOM 1542 C C . HIS A 1 199 ? 5.992 17.919 -18.985 1.00 60.16 199 HIS A C 1
ATOM 1544 O O . HIS A 1 199 ? 5.440 17.063 -19.673 1.00 60.16 199 HIS A O 1
ATOM 1550 N N . THR A 1 200 ? 5.820 19.212 -19.261 1.00 54.59 200 THR A N 1
ATOM 1551 C CA . THR A 1 200 ? 4.889 19.697 -20.292 1.00 54.59 200 THR A CA 1
ATOM 1552 C C . THR A 1 200 ? 5.271 19.269 -21.713 1.00 54.59 200 THR A C 1
ATOM 1554 O O . THR A 1 200 ? 4.382 18.990 -22.510 1.00 54.59 200 THR A O 1
ATOM 1557 N N . ALA A 1 201 ? 6.561 19.148 -22.041 1.00 47.34 201 ALA A N 1
ATOM 1558 C CA . ALA A 1 201 ? 6.994 18.785 -23.397 1.00 47.34 201 ALA A CA 1
ATOM 1559 C C . ALA A 1 201 ? 6.828 17.283 -23.721 1.00 47.34 201 ALA A C 1
ATOM 1561 O O . ALA A 1 201 ? 6.466 16.936 -24.844 1.00 47.34 201 ALA A O 1
ATOM 1562 N N . ALA A 1 202 ? 7.040 16.391 -22.744 1.00 48.59 202 ALA A N 1
ATOM 1563 C CA . ALA A 1 202 ? 6.811 14.949 -22.911 1.00 48.59 202 ALA A CA 1
ATOM 1564 C C . ALA A 1 202 ? 5.309 14.622 -22.992 1.00 48.59 202 ALA A C 1
ATOM 1566 O O . ALA A 1 202 ? 4.897 13.812 -23.819 1.00 48.59 202 ALA A O 1
ATOM 1567 N N . GLN A 1 203 ? 4.478 15.332 -22.220 1.00 51.84 203 GLN A N 1
ATOM 1568 C CA . GLN A 1 203 ? 3.016 15.249 -22.315 1.00 51.84 203 GLN A CA 1
ATOM 1569 C C . GLN A 1 203 ? 2.475 15.698 -23.676 1.00 51.84 203 GLN A C 1
ATOM 1571 O O . GLN A 1 203 ? 1.496 15.141 -24.170 1.00 51.84 203 GLN A O 1
ATOM 1576 N N . GLU A 1 204 ? 3.102 16.694 -24.306 1.00 50.72 204 GLU A N 1
ATOM 1577 C CA . GLU A 1 204 ? 2.731 17.118 -25.658 1.00 50.72 204 GLU A CA 1
ATOM 1578 C C . GLU A 1 204 ? 3.149 16.111 -26.738 1.00 50.72 204 GLU A C 1
ATOM 1580 O O . GLU A 1 204 ? 2.418 15.960 -27.718 1.00 50.72 204 GLU A O 1
ATOM 1585 N N . ALA A 1 205 ? 4.256 15.386 -26.537 1.00 45.91 205 ALA A N 1
ATOM 1586 C CA . ALA A 1 205 ? 4.675 14.282 -27.404 1.00 45.91 205 ALA A CA 1
ATOM 1587 C C . ALA A 1 205 ? 3.797 13.022 -27.237 1.00 45.91 205 ALA A C 1
ATOM 1589 O O . ALA A 1 205 ? 3.580 12.300 -28.204 1.00 45.91 205 ALA A O 1
ATOM 1590 N N . ALA A 1 206 ? 3.232 12.796 -26.045 1.00 45.59 206 ALA A N 1
ATOM 1591 C CA . ALA A 1 206 ? 2.351 11.668 -25.719 1.00 45.59 206 ALA A CA 1
ATOM 1592 C C . ALA A 1 206 ? 0.848 11.924 -25.989 1.00 45.59 206 ALA A C 1
ATOM 1594 O O . ALA A 1 206 ? -0.013 11.203 -25.474 1.00 45.59 206 ALA A O 1
ATOM 1595 N N . ARG A 1 207 ? 0.491 12.956 -26.774 1.00 40.09 207 ARG A N 1
ATOM 1596 C CA . ARG A 1 207 ? -0.912 13.292 -27.088 1.00 40.09 207 ARG A CA 1
ATOM 1597 C C . ARG A 1 207 ? -1.616 12.133 -27.807 1.00 40.09 207 ARG A C 1
ATOM 1599 O O . ARG A 1 207 ? -1.484 11.961 -29.013 1.00 40.09 207 ARG A O 1
ATOM 1606 N N . GLY A 1 208 ? -2.409 11.392 -27.036 1.00 40.31 208 GLY A N 1
ATOM 1607 C CA . GLY A 1 208 ? -3.157 10.198 -27.443 1.00 40.31 208 GLY A CA 1
ATOM 1608 C C . GLY A 1 208 ? -3.550 9.318 -26.252 1.00 40.31 208 GLY A C 1
ATOM 1609 O O . GLY A 1 208 ? -4.520 8.570 -26.334 1.00 40.31 208 GLY A O 1
ATOM 1610 N N . VAL A 1 209 ? -2.849 9.461 -25.123 1.00 42.34 209 VAL A N 1
ATOM 1611 C CA . VAL A 1 209 ? -3.160 8.776 -23.864 1.00 42.34 209 VAL A CA 1
ATOM 1612 C C . VAL A 1 209 ? -4.009 9.702 -22.991 1.00 42.34 209 VAL A C 1
ATOM 1614 O O . VAL A 1 209 ? -3.547 10.769 -22.591 1.00 42.34 209 VAL A O 1
ATOM 1617 N N . GLU A 1 210 ? -5.260 9.323 -22.713 1.00 31.80 210 GLU A N 1
ATOM 1618 C CA . GLU A 1 210 ? -6.074 9.979 -21.680 1.00 31.80 210 GLU A CA 1
ATOM 1619 C C . GLU A 1 210 ? -5.318 9.862 -20.345 1.00 31.80 210 GLU A C 1
ATOM 1621 O O . GLU A 1 210 ? -5.117 8.739 -19.867 1.00 31.80 210 GLU A O 1
ATOM 1626 N N . PRO A 1 211 ? -4.860 10.971 -19.734 1.00 38.44 211 PRO A N 1
ATOM 1627 C CA . PRO A 1 211 ? -4.263 10.893 -18.416 1.00 38.44 211 PRO A CA 1
ATOM 1628 C C . PRO A 1 211 ? -5.334 10.362 -17.468 1.00 38.44 211 PRO A C 1
ATOM 1630 O O . PRO A 1 211 ? -6.441 10.906 -17.405 1.00 38.44 211 PRO A O 1
ATOM 1633 N N . ALA A 1 212 ? -5.015 9.292 -16.736 1.00 39.22 212 ALA A N 1
ATOM 1634 C CA . ALA A 1 212 ? -5.861 8.845 -15.642 1.00 39.22 212 ALA A CA 1
ATOM 1635 C C . ALA A 1 212 ? -6.186 10.073 -14.786 1.00 39.22 212 ALA A C 1
ATOM 1637 O O . ALA A 1 212 ? -5.278 10.837 -14.445 1.00 39.22 212 ALA A O 1
ATOM 1638 N N . SER A 1 213 ? -7.484 10.288 -14.537 1.00 35.44 213 SER A N 1
ATOM 1639 C CA . SER A 1 213 ? -8.033 11.404 -13.765 1.00 35.44 213 SER A CA 1
ATOM 1640 C C . SER A 1 213 ? -7.050 11.848 -12.696 1.00 35.44 213 SER A C 1
ATOM 1642 O O . SER A 1 213 ? -6.601 10.985 -11.945 1.00 35.44 213 SER A O 1
ATOM 1644 N N . SER A 1 214 ? -6.742 13.146 -12.666 1.00 33.69 214 SER A N 1
ATOM 1645 C CA . SER A 1 214 ? -5.830 13.855 -11.763 1.00 33.69 214 SER A CA 1
ATOM 1646 C C . SER A 1 214 ? -5.960 13.433 -10.291 1.00 33.69 214 SER A C 1
ATOM 1648 O O . SER A 1 214 ? -6.490 14.172 -9.458 1.00 33.69 214 SER A O 1
ATOM 1650 N N . GLY A 1 215 ? -5.501 12.226 -9.979 1.00 34.97 215 GLY A N 1
ATOM 1651 C CA . GLY A 1 215 ? -5.351 11.708 -8.640 1.00 34.97 215 GLY A CA 1
ATOM 1652 C C . GLY A 1 215 ? -4.298 12.562 -7.971 1.00 34.97 215 GLY A C 1
ATOM 1653 O O . GLY A 1 215 ? -3.311 12.945 -8.603 1.00 34.97 215 GLY A O 1
ATOM 1654 N N . SER A 1 216 ? -4.569 12.939 -6.725 1.00 36.59 216 SER A N 1
ATOM 1655 C CA . SER A 1 216 ? -3.660 13.749 -5.925 1.00 36.59 216 SER A CA 1
ATOM 1656 C C . SER A 1 216 ? -2.227 13.239 -6.090 1.00 36.59 216 SER A C 1
ATOM 1658 O O . SER A 1 216 ? -1.971 12.054 -5.884 1.00 36.59 216 SER A O 1
ATOM 1660 N N . ARG A 1 217 ? -1.293 14.140 -6.420 1.00 44.84 217 ARG A N 1
ATOM 1661 C CA . ARG A 1 217 ? 0.164 13.894 -6.477 1.00 44.84 217 ARG A CA 1
ATOM 1662 C C . ARG A 1 217 ? 0.771 13.532 -5.104 1.00 44.84 217 ARG A C 1
ATOM 1664 O O . ARG A 1 217 ? 1.982 13.570 -4.944 1.00 44.84 217 ARG A O 1
ATOM 1671 N N . ASP A 1 218 ? -0.070 13.198 -4.128 1.00 38.00 218 ASP A N 1
ATOM 1672 C CA . ASP A 1 218 ? 0.276 12.764 -2.775 1.00 38.00 218 ASP A CA 1
ATOM 1673 C C . ASP A 1 218 ? 0.690 11.291 -2.693 1.00 38.00 218 ASP A C 1
ATOM 1675 O O . ASP A 1 218 ? 0.891 10.787 -1.587 1.00 38.00 218 ASP A O 1
ATOM 1679 N N . SER A 1 219 ? 0.805 10.559 -3.810 1.00 46.31 219 SER A N 1
ATOM 1680 C CA . SER A 1 219 ? 1.298 9.185 -3.733 1.00 46.31 219 SER A CA 1
ATOM 1681 C C . SER A 1 219 ? 2.781 9.197 -3.362 1.00 46.31 219 SER A C 1
ATOM 1683 O O . SER A 1 219 ? 3.666 9.289 -4.207 1.00 46.31 219 SER A O 1
ATOM 1685 N N . THR A 1 220 ? 3.043 9.037 -2.070 1.00 50.94 220 THR A N 1
ATOM 1686 C CA . THR A 1 220 ? 4.343 8.701 -1.477 1.00 50.94 220 THR A CA 1
ATOM 1687 C C . THR A 1 220 ? 4.911 7.363 -1.972 1.00 50.94 220 THR A C 1
ATOM 1689 O O . THR A 1 220 ? 5.967 6.946 -1.513 1.00 50.94 220 THR A O 1
ATOM 1692 N N . ASP A 1 221 ? 4.213 6.677 -2.879 1.00 57.50 221 ASP A N 1
ATOM 1693 C CA . ASP A 1 221 ? 4.450 5.289 -3.284 1.00 57.50 221 ASP A CA 1
ATOM 1694 C C . ASP A 1 221 ? 5.515 5.134 -4.391 1.00 57.50 221 ASP A C 1
ATOM 1696 O O . ASP A 1 221 ? 5.723 4.031 -4.899 1.00 57.50 221 ASP A O 1
ATOM 1700 N N . GLY A 1 222 ? 6.222 6.214 -4.741 1.00 70.75 222 GLY A N 1
ATOM 1701 C CA . GLY A 1 222 ? 7.333 6.193 -5.698 1.00 70.75 222 GLY A CA 1
ATOM 1702 C C . GLY A 1 222 ? 6.914 5.874 -7.139 1.00 70.75 222 GLY A C 1
ATOM 1703 O O . GLY A 1 222 ? 5.740 5.955 -7.507 1.00 70.75 222 GLY A O 1
ATOM 1704 N N . LEU A 1 223 ? 7.895 5.514 -7.973 1.00 88.06 223 LEU A N 1
ATOM 1705 C CA . LEU A 1 223 ? 7.675 5.133 -9.372 1.00 88.06 223 LEU A CA 1
ATOM 1706 C C . LEU A 1 223 ? 7.142 3.698 -9.425 1.00 88.06 223 LEU A C 1
ATOM 1708 O O . LEU A 1 223 ? 7.903 2.731 -9.318 1.00 88.06 223 LEU A O 1
ATOM 1712 N N . CYS A 1 224 ? 5.825 3.555 -9.549 1.00 90.62 224 CYS A N 1
ATOM 1713 C CA . CYS A 1 224 ? 5.125 2.297 -9.312 1.00 90.62 224 CYS A CA 1
ATOM 1714 C C . CYS A 1 224 ? 4.279 1.815 -10.503 1.00 90.62 224 CYS A C 1
ATOM 1716 O O . CYS A 1 224 ? 4.098 2.495 -11.515 1.00 90.62 224 CYS A O 1
ATOM 1718 N N . VAL A 1 225 ? 3.768 0.591 -10.375 1.00 89.62 225 VAL A N 1
ATOM 1719 C CA . VAL A 1 225 ? 2.691 0.048 -11.210 1.00 89.62 225 VAL A CA 1
ATOM 1720 C C . VAL A 1 225 ? 1.483 -0.243 -10.336 1.00 89.62 225 VAL A C 1
ATOM 1722 O O . VAL A 1 225 ? 1.618 -0.755 -9.227 1.00 89.62 225 VAL A O 1
ATOM 1725 N N . HIS A 1 226 ? 0.296 0.082 -10.823 1.00 86.31 226 HIS A N 1
ATOM 1726 C CA . HIS A 1 226 ? -0.964 -0.130 -10.130 1.00 86.31 226 HIS A CA 1
ATOM 1727 C C . HIS A 1 226 ? -1.655 -1.401 -10.615 1.00 86.31 226 HIS A C 1
ATOM 1729 O O . HIS A 1 226 ? -1.339 -1.964 -11.670 1.00 86.31 226 HIS A O 1
ATOM 1735 N N . LEU A 1 227 ? -2.663 -1.826 -9.854 1.00 77.19 227 LEU A N 1
ATOM 1736 C CA . LEU A 1 227 ? -3.590 -2.861 -10.296 1.00 77.19 227 LEU A CA 1
ATOM 1737 C C . LEU A 1 227 ? -4.110 -2.569 -11.720 1.00 77.19 227 LEU A C 1
ATOM 1739 O O . LEU A 1 227 ? -4.305 -1.412 -12.101 1.00 77.19 227 LEU A O 1
ATOM 1743 N N . GLN A 1 228 ? -4.345 -3.637 -12.491 1.00 76.75 228 GLN A N 1
ATOM 1744 C CA . GLN A 1 228 ? -4.704 -3.606 -13.921 1.00 76.75 228 GLN A CA 1
ATOM 1745 C C . GLN A 1 228 ? -3.563 -3.192 -14.861 1.00 76.75 228 GLN A C 1
ATOM 1747 O O . GLN A 1 228 ? -3.810 -2.889 -16.019 1.00 76.75 228 GLN A O 1
ATOM 1752 N N . GLY A 1 229 ? -2.318 -3.189 -14.381 1.00 80.81 229 GLY A N 1
ATOM 1753 C CA . GLY A 1 229 ? -1.154 -2.933 -15.225 1.00 80.81 229 GLY A CA 1
ATOM 1754 C C . GLY A 1 229 ? -0.931 -1.458 -15.555 1.00 80.81 229 GLY A C 1
ATOM 1755 O O . GLY A 1 229 ? -0.052 -1.144 -16.351 1.00 80.81 229 GLY A O 1
ATOM 1756 N N . ARG A 1 230 ? -1.686 -0.541 -14.932 1.00 85.88 230 ARG A N 1
ATOM 1757 C CA . ARG A 1 230 ? -1.485 0.899 -15.126 1.00 85.88 230 ARG A CA 1
ATOM 1758 C C . ARG A 1 230 ? -0.121 1.306 -14.577 1.00 85.88 230 ARG A C 1
ATOM 1760 O O . ARG A 1 230 ? 0.170 1.064 -13.409 1.00 85.88 230 ARG A O 1
ATOM 1767 N N . VAL A 1 231 ? 0.688 1.950 -15.404 1.00 88.44 231 VAL A N 1
ATOM 1768 C CA . VAL A 1 231 ? 2.025 2.433 -15.039 1.00 88.44 231 VAL A CA 1
ATOM 1769 C C . VAL A 1 231 ? 1.937 3.875 -14.545 1.00 88.44 231 VAL A C 1
ATOM 1771 O O . VAL A 1 231 ? 1.147 4.657 -15.078 1.00 88.44 231 VAL A O 1
ATOM 1774 N N . ASP A 1 232 ? 2.742 4.232 -13.544 1.00 87.75 232 ASP A N 1
ATOM 1775 C CA . ASP A 1 232 ? 2.905 5.624 -13.134 1.00 87.75 232 ASP A CA 1
ATOM 1776 C C . ASP A 1 232 ? 3.349 6.508 -14.319 1.00 87.75 232 ASP A C 1
ATOM 1778 O O . ASP A 1 232 ? 4.266 6.171 -15.076 1.00 87.75 232 ASP A O 1
ATOM 1782 N N . ALA A 1 233 ? 2.684 7.653 -14.487 1.00 85.19 233 ALA A N 1
ATOM 1783 C CA . ALA A 1 233 ? 2.918 8.534 -15.626 1.00 85.19 233 ALA A CA 1
ATOM 1784 C C . ALA A 1 233 ? 4.334 9.129 -15.626 1.00 85.19 233 ALA A C 1
ATOM 1786 O O . ALA A 1 233 ? 4.921 9.283 -16.694 1.00 85.19 233 ALA A O 1
ATOM 1787 N N . GLN A 1 234 ? 4.908 9.423 -14.453 1.00 83.81 234 GLN A N 1
ATOM 1788 C CA . GLN A 1 234 ? 6.261 9.975 -14.357 1.00 83.81 234 GLN A CA 1
ATOM 1789 C C . GLN A 1 234 ? 7.299 8.938 -14.776 1.00 83.81 234 GLN A C 1
ATOM 1791 O O . GLN A 1 234 ? 8.254 9.276 -15.473 1.00 83.81 234 GLN A O 1
ATOM 1796 N N . LEU A 1 235 ? 7.096 7.671 -14.399 1.00 87.75 235 LEU A N 1
ATOM 1797 C CA . LEU A 1 235 ? 7.969 6.581 -14.830 1.00 87.75 235 LEU A CA 1
ATOM 1798 C C . LEU A 1 235 ? 7.947 6.424 -16.355 1.00 87.75 235 LEU A C 1
ATOM 1800 O O . LEU A 1 235 ? 8.997 6.309 -16.991 1.00 87.75 235 LEU A O 1
ATOM 1804 N N . LEU A 1 236 ? 6.751 6.448 -16.943 1.00 87.12 236 LEU A N 1
ATOM 1805 C CA . LEU A 1 236 ? 6.580 6.308 -18.383 1.00 87.12 236 LEU A CA 1
ATOM 1806 C C . LEU A 1 236 ? 7.189 7.494 -19.145 1.00 87.12 236 LEU A C 1
ATOM 1808 O O . LEU A 1 236 ? 7.930 7.288 -20.103 1.00 87.12 236 LEU A O 1
ATOM 1812 N N . GLU A 1 237 ? 6.946 8.726 -18.685 1.00 82.81 237 GLU A N 1
ATOM 1813 C CA . GLU A 1 237 ? 7.559 9.944 -19.230 1.00 82.81 237 GLU A CA 1
ATOM 1814 C C . GLU A 1 237 ? 9.092 9.891 -19.155 1.00 82.81 237 GLU A C 1
ATOM 1816 O O . GLU A 1 237 ? 9.768 10.219 -20.132 1.00 82.81 237 GLU A O 1
ATOM 1821 N N . ALA A 1 238 ? 9.649 9.443 -18.025 1.00 83.44 238 ALA A N 1
ATOM 1822 C CA . ALA A 1 238 ? 11.091 9.320 -17.841 1.00 83.44 238 ALA A CA 1
ATOM 1823 C C . ALA A 1 238 ? 11.708 8.322 -18.832 1.00 83.44 238 ALA A C 1
ATOM 1825 O O . ALA A 1 238 ? 12.718 8.624 -19.471 1.00 83.44 238 ALA A O 1
ATOM 1826 N N . PHE A 1 239 ? 11.092 7.151 -19.014 1.00 88.19 239 PHE A N 1
ATOM 1827 C CA . PHE A 1 239 ? 11.585 6.152 -19.964 1.00 88.19 239 PHE A CA 1
ATOM 1828 C C . PHE A 1 239 ? 11.410 6.594 -21.418 1.00 88.19 239 PHE A C 1
ATOM 1830 O O . PHE A 1 239 ? 12.340 6.428 -22.201 1.00 88.19 239 PHE A O 1
ATOM 1837 N N . ILE A 1 240 ? 10.298 7.238 -21.783 1.00 85.12 240 ILE A N 1
ATOM 1838 C CA . ILE A 1 240 ? 10.127 7.819 -23.126 1.00 85.12 240 ILE A CA 1
ATOM 1839 C C . ILE A 1 240 ? 11.221 8.853 -23.406 1.00 85.12 240 ILE A C 1
ATOM 1841 O O . ILE A 1 240 ? 11.844 8.826 -24.468 1.00 85.12 240 ILE A O 1
ATOM 1845 N N . ALA A 1 241 ? 11.489 9.748 -22.455 1.00 81.38 241 ALA A N 1
ATOM 1846 C CA . ALA A 1 241 ? 12.508 10.774 -22.621 1.00 81.38 241 ALA A CA 1
ATOM 1847 C C . ALA A 1 241 ? 13.922 10.180 -22.742 1.00 81.38 241 ALA A C 1
ATOM 1849 O O . ALA A 1 241 ? 14.732 10.686 -23.520 1.00 81.38 241 ALA A O 1
ATOM 1850 N N . LEU A 1 242 ? 14.212 9.084 -22.037 1.00 82.56 242 LEU A N 1
ATOM 1851 C CA . LEU A 1 242 ? 15.458 8.335 -22.201 1.00 82.56 242 LEU A CA 1
ATOM 1852 C C . LEU A 1 242 ? 15.587 7.676 -23.571 1.00 82.56 242 LEU A C 1
ATOM 1854 O O . LEU A 1 242 ? 16.656 7.763 -24.179 1.00 82.56 242 LEU A O 1
ATOM 1858 N N . GLU A 1 243 ? 14.525 7.034 -24.059 1.00 84.56 243 GLU A N 1
ATOM 1859 C CA . GLU A 1 243 ? 14.511 6.431 -25.394 1.00 84.56 243 GLU A CA 1
ATOM 1860 C C . GLU A 1 243 ? 14.715 7.508 -26.468 1.00 84.56 243 GLU A C 1
ATOM 1862 O O . GLU A 1 243 ? 15.511 7.316 -27.388 1.00 84.56 243 GLU A O 1
ATOM 1867 N N . LEU A 1 244 ? 14.105 8.688 -26.299 1.00 79.88 244 LEU A N 1
ATOM 1868 C CA . LEU A 1 244 ? 14.337 9.848 -27.162 1.00 79.88 244 LEU A CA 1
ATOM 1869 C C . LEU A 1 244 ? 15.797 10.307 -27.118 1.00 79.88 244 LEU A C 1
ATOM 1871 O O . LEU A 1 244 ? 16.414 10.563 -28.150 1.00 79.88 244 LEU A O 1
ATOM 1875 N N . ALA A 1 245 ? 16.349 10.420 -25.909 1.00 76.62 245 ALA A N 1
ATOM 1876 C CA . ALA A 1 245 ? 17.694 10.923 -25.699 1.00 76.62 245 ALA A CA 1
ATOM 1877 C C . ALA A 1 245 ? 18.748 9.957 -26.240 1.00 76.62 245 ALA A C 1
ATOM 1879 O O . ALA A 1 245 ? 19.774 10.424 -26.727 1.00 76.62 245 ALA A O 1
ATOM 1880 N N . CYS A 1 246 ? 18.517 8.643 -26.160 1.00 74.69 246 CYS A N 1
ATOM 1881 C CA . CYS A 1 246 ? 19.451 7.599 -26.589 1.00 74.69 246 CYS A CA 1
ATOM 1882 C C . CYS A 1 246 ? 19.208 7.098 -28.019 1.00 74.69 246 CYS A C 1
ATOM 1884 O O . CYS A 1 246 ? 20.071 6.408 -28.568 1.00 74.69 246 CYS A O 1
ATOM 1886 N N . GLY A 1 247 ? 18.071 7.455 -28.622 1.00 69.56 247 GLY A N 1
ATOM 1887 C CA . GLY A 1 247 ? 17.746 7.202 -30.019 1.00 69.56 247 GLY A CA 1
ATOM 1888 C C . GLY A 1 247 ? 18.844 7.705 -30.956 1.00 69.56 247 GLY A C 1
ATOM 1889 O O . GLY A 1 247 ? 19.356 8.816 -30.819 1.00 69.56 247 GLY A O 1
ATOM 1890 N N . VAL A 1 248 ? 19.238 6.830 -31.880 1.00 50.44 248 VAL A N 1
ATOM 1891 C CA . VAL A 1 248 ? 20.359 6.990 -32.814 1.00 50.44 248 VAL A CA 1
ATOM 1892 C C . VAL A 1 248 ? 20.264 8.313 -33.581 1.00 50.44 248 VAL A C 1
ATOM 1894 O O . VAL A 1 248 ? 19.229 8.618 -34.167 1.00 50.44 248 VAL A O 1
ATOM 1897 N N . ASP A 1 249 ? 21.367 9.065 -33.575 1.00 45.59 249 ASP A N 1
ATOM 1898 C CA . ASP A 1 249 ? 21.700 10.227 -34.409 1.00 45.59 249 ASP A CA 1
ATOM 1899 C C . ASP A 1 249 ? 20.623 10.675 -35.425 1.00 45.59 249 ASP A C 1
ATOM 1901 O O . ASP A 1 249 ? 20.646 10.317 -36.602 1.00 45.59 249 ASP A O 1
ATOM 1905 N N . GLY A 1 250 ? 19.721 11.562 -34.992 1.00 45.03 250 GLY A N 1
ATOM 1906 C CA . GLY A 1 250 ? 19.123 12.558 -35.886 1.00 45.03 250 GLY A CA 1
ATOM 1907 C C . GLY A 1 250 ? 17.842 12.200 -36.647 1.00 45.03 250 GLY A C 1
ATOM 1908 O O . GLY A 1 250 ? 17.464 12.975 -37.525 1.00 45.03 250 GLY A O 1
ATOM 1909 N N . GLN A 1 251 ? 17.124 11.122 -36.321 1.00 46.25 251 GLN A N 1
ATOM 1910 C CA . GLN A 1 251 ? 15.740 10.959 -36.798 1.00 46.25 251 GLN A CA 1
ATOM 1911 C C . GLN A 1 251 ? 14.745 11.467 -35.752 1.00 46.25 251 GLN A C 1
ATOM 1913 O O . GLN A 1 251 ? 14.258 10.732 -34.901 1.00 46.25 251 GLN A O 1
ATOM 1918 N N . ALA A 1 252 ? 14.435 12.761 -35.856 1.00 49.00 252 ALA A N 1
ATOM 1919 C CA . ALA A 1 252 ? 13.420 13.464 -35.067 1.00 49.00 252 ALA A CA 1
ATOM 1920 C C . ALA A 1 252 ? 11.966 13.011 -35.347 1.00 49.00 252 ALA A C 1
ATOM 1922 O O . ALA A 1 252 ? 11.044 13.552 -34.750 1.00 49.00 252 ALA A O 1
ATOM 1923 N N . ASP A 1 253 ? 11.774 12.009 -36.211 1.00 54.56 253 ASP A N 1
ATOM 1924 C CA . ASP A 1 253 ? 10.479 11.410 -36.557 1.00 54.56 253 ASP A CA 1
ATOM 1925 C C . ASP A 1 253 ? 10.315 10.033 -35.886 1.00 54.56 253 ASP A C 1
ATOM 1927 O O . ASP A 1 253 ? 9.882 9.067 -36.519 1.00 54.56 253 ASP A O 1
ATOM 1931 N N . SER A 1 254 ? 10.727 9.894 -34.621 1.00 60.06 254 SER A N 1
ATOM 1932 C CA . SER A 1 254 ? 10.357 8.692 -33.869 1.00 60.06 254 SER A CA 1
ATOM 1933 C C . SER A 1 254 ? 8.854 8.735 -33.614 1.00 60.06 254 SER A C 1
ATOM 1935 O O . SER A 1 254 ? 8.334 9.659 -32.994 1.00 60.06 254 SER A O 1
ATOM 1937 N N . ASP A 1 255 ? 8.160 7.743 -34.165 1.00 78.31 255 ASP A N 1
ATOM 1938 C CA . ASP A 1 255 ? 6.741 7.512 -33.936 1.00 78.31 255 ASP A CA 1
ATOM 1939 C C . ASP A 1 255 ? 6.484 7.420 -32.423 1.00 78.31 255 ASP A C 1
ATOM 1941 O O . ASP A 1 255 ? 7.138 6.632 -31.731 1.00 78.31 255 ASP A O 1
ATOM 1945 N N . GLY A 1 256 ? 5.574 8.248 -31.899 1.00 78.19 256 GLY A N 1
ATOM 1946 C CA . GLY A 1 256 ? 5.263 8.304 -30.466 1.00 78.19 256 GLY A CA 1
ATOM 1947 C C . GLY A 1 256 ? 4.870 6.934 -29.913 1.00 78.19 256 GLY A C 1
ATOM 1948 O O . GLY A 1 256 ? 5.272 6.571 -28.806 1.00 78.19 256 GLY A O 1
ATOM 1949 N N . ASP A 1 257 ? 4.199 6.127 -30.735 1.00 80.56 257 ASP A N 1
ATOM 1950 C CA . ASP A 1 257 ? 3.804 4.761 -30.400 1.00 80.56 257 ASP A CA 1
ATOM 1951 C C . ASP A 1 257 ? 5.017 3.831 -30.225 1.00 80.56 257 ASP A C 1
ATOM 1953 O O . ASP A 1 257 ? 5.022 2.967 -29.346 1.00 80.56 257 ASP A O 1
ATOM 1957 N N . ALA A 1 258 ? 6.086 4.019 -31.007 1.00 84.25 258 ALA A N 1
ATOM 1958 C CA . ALA A 1 258 ? 7.304 3.215 -30.893 1.00 84.25 258 ALA A CA 1
ATOM 1959 C C . ALA A 1 258 ? 8.083 3.530 -29.606 1.00 84.25 258 ALA A C 1
ATOM 1961 O O . ALA A 1 258 ? 8.636 2.625 -28.979 1.00 84.25 258 ALA A O 1
ATOM 1962 N N . LEU A 1 259 ? 8.106 4.800 -29.194 1.00 84.62 259 LEU A N 1
ATOM 1963 C CA . LEU A 1 259 ? 8.727 5.228 -27.938 1.00 84.62 259 LEU A CA 1
ATOM 1964 C C . LEU A 1 259 ? 7.945 4.722 -26.732 1.00 84.62 259 LEU A C 1
ATOM 1966 O O . LEU A 1 259 ? 8.536 4.214 -25.779 1.00 84.62 259 LEU A O 1
ATOM 1970 N N . LEU A 1 260 ? 6.618 4.818 -26.799 1.00 85.19 260 LEU A N 1
ATOM 1971 C CA . LEU A 1 260 ? 5.731 4.286 -25.777 1.00 85.19 260 LEU A CA 1
ATOM 1972 C C . LEU A 1 260 ? 5.914 2.769 -25.629 1.00 85.19 260 LEU A C 1
ATOM 1974 O O . LEU A 1 260 ? 6.080 2.282 -24.514 1.00 85.19 260 LEU A O 1
ATOM 1978 N N . ALA A 1 261 ? 5.973 2.032 -26.741 1.00 86.44 261 ALA A N 1
ATOM 1979 C CA . ALA A 1 261 ? 6.221 0.591 -26.734 1.00 86.44 261 ALA A CA 1
ATOM 1980 C C . ALA A 1 261 ? 7.607 0.226 -26.167 1.00 86.44 261 ALA A C 1
ATOM 1982 O O . ALA A 1 261 ? 7.748 -0.772 -25.454 1.00 86.44 261 ALA A O 1
ATOM 1983 N N . ALA A 1 262 ? 8.639 1.028 -26.450 1.00 87.69 262 ALA A N 1
ATOM 1984 C CA . ALA A 1 262 ? 9.970 0.835 -25.877 1.00 87.69 262 ALA A CA 1
ATOM 1985 C C . ALA A 1 262 ? 9.978 1.080 -24.357 1.00 87.69 262 ALA A C 1
ATOM 1987 O O . ALA A 1 262 ? 10.502 0.255 -23.606 1.00 87.69 262 ALA A O 1
ATOM 1988 N N . ALA A 1 263 ? 9.334 2.153 -23.892 1.00 89.44 263 ALA A N 1
ATOM 1989 C CA . ALA A 1 263 ? 9.191 2.445 -22.469 1.00 89.44 263 ALA A CA 1
ATO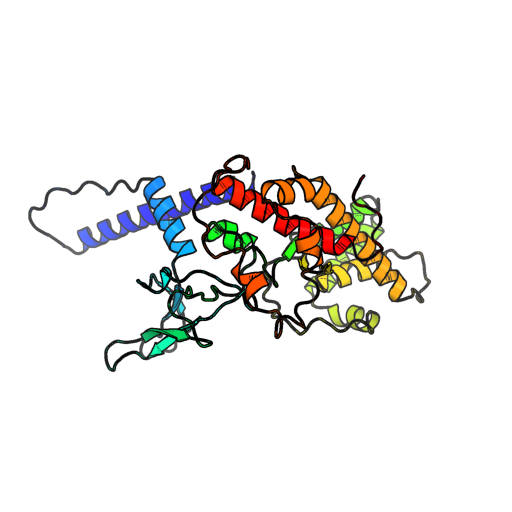M 1990 C C . ALA A 1 263 ? 8.403 1.345 -21.736 1.00 89.44 263 ALA A C 1
ATOM 1992 O O . ALA A 1 263 ? 8.863 0.837 -20.711 1.00 89.44 263 ALA A O 1
ATOM 1993 N N . ASP A 1 264 ? 7.279 0.901 -22.302 1.00 88.44 264 ASP A N 1
ATOM 1994 C CA . ASP A 1 264 ? 6.483 -0.213 -21.778 1.00 88.44 264 ASP A CA 1
ATOM 1995 C C . ASP A 1 264 ? 7.303 -1.513 -21.701 1.00 88.44 264 ASP A C 1
ATOM 1997 O O . ASP A 1 264 ? 7.298 -2.210 -20.685 1.00 88.44 264 ASP A O 1
ATOM 2001 N N . THR A 1 265 ? 8.122 -1.799 -22.719 1.00 90.81 265 THR A N 1
ATOM 2002 C CA . THR A 1 265 ? 9.047 -2.947 -22.711 1.00 90.81 265 THR A CA 1
ATOM 2003 C C . THR A 1 265 ? 10.014 -2.896 -21.522 1.00 90.81 265 THR A C 1
ATOM 2005 O O . THR A 1 265 ? 10.280 -3.926 -20.891 1.00 90.81 265 THR A O 1
ATOM 2008 N N . MET A 1 266 ? 10.529 -1.713 -21.178 1.00 92.69 266 MET A N 1
ATOM 2009 C CA . MET A 1 266 ? 11.424 -1.539 -20.031 1.00 92.69 266 MET A CA 1
ATOM 2010 C C . MET A 1 266 ? 10.691 -1.728 -18.699 1.00 92.69 266 MET A C 1
ATOM 2012 O O . MET A 1 266 ? 11.207 -2.417 -17.814 1.00 92.69 266 MET A O 1
ATOM 2016 N N . VAL A 1 267 ? 9.465 -1.216 -18.571 1.00 92.31 267 VAL A N 1
ATOM 2017 C CA . VAL A 1 267 ? 8.616 -1.445 -17.389 1.00 92.31 267 VAL A CA 1
ATOM 2018 C C . VAL A 1 267 ? 8.331 -2.938 -17.212 1.00 92.31 267 VAL A C 1
ATOM 2020 O O . VAL A 1 267 ? 8.605 -3.497 -16.148 1.00 92.31 267 VAL A O 1
ATOM 2023 N N . ARG A 1 268 ? 7.893 -3.631 -18.272 1.00 91.38 268 ARG A N 1
ATOM 2024 C CA . ARG A 1 268 ? 7.667 -5.089 -18.260 1.00 91.38 268 ARG A CA 1
ATOM 2025 C C . ARG A 1 268 ? 8.918 -5.853 -17.850 1.00 91.38 268 ARG A C 1
ATOM 2027 O O . ARG A 1 268 ? 8.841 -6.791 -17.053 1.00 91.38 268 ARG A O 1
ATOM 2034 N N . ARG A 1 269 ? 10.085 -5.457 -18.365 1.00 93.94 269 ARG A N 1
ATOM 2035 C CA . ARG A 1 269 ? 11.361 -6.081 -18.000 1.00 93.94 269 ARG A CA 1
ATOM 2036 C C . ARG A 1 269 ? 11.634 -5.954 -16.502 1.00 93.94 269 ARG A C 1
ATOM 2038 O O . ARG A 1 269 ? 11.975 -6.964 -15.881 1.00 93.94 269 ARG A O 1
ATOM 2045 N N . ARG A 1 270 ? 11.428 -4.772 -15.912 1.00 94.19 270 ARG A N 1
ATOM 2046 C CA . ARG A 1 270 ? 11.572 -4.565 -14.464 1.00 94.19 270 ARG A CA 1
ATOM 2047 C C . ARG A 1 270 ? 10.565 -5.396 -13.669 1.00 94.19 270 ARG A C 1
ATOM 2049 O O . ARG A 1 270 ? 10.962 -6.078 -12.726 1.00 94.19 270 ARG A O 1
ATOM 2056 N N . CYS A 1 271 ? 9.295 -5.424 -14.074 1.00 91.31 271 CYS A N 1
ATOM 2057 C CA . CYS A 1 271 ? 8.278 -6.264 -13.433 1.00 91.31 271 CYS A CA 1
ATOM 2058 C C . CYS A 1 271 ? 8.667 -7.751 -13.452 1.00 91.31 271 CYS A C 1
ATOM 2060 O O . CYS A 1 271 ? 8.543 -8.440 -12.439 1.00 91.31 271 CYS A O 1
ATOM 2062 N N . ALA A 1 272 ? 9.194 -8.247 -14.575 1.00 88.62 272 ALA A N 1
ATOM 2063 C CA . ALA A 1 272 ? 9.658 -9.626 -14.695 1.00 88.62 272 ALA A CA 1
ATOM 2064 C C . ALA A 1 272 ? 10.874 -9.924 -13.799 1.00 88.62 272 ALA A C 1
ATOM 2066 O O . ALA A 1 272 ? 10.978 -11.020 -13.249 1.00 88.62 272 ALA A O 1
ATOM 2067 N N . GLU A 1 273 ? 11.796 -8.971 -13.634 1.00 91.50 273 GLU A N 1
ATOM 2068 C CA . GLU A 1 273 ? 12.914 -9.092 -12.689 1.00 91.50 273 GLU A CA 1
ATOM 2069 C C . GLU A 1 273 ? 12.426 -9.193 -11.241 1.00 91.50 273 GLU A C 1
ATOM 2071 O O . GLU A 1 273 ? 12.842 -10.107 -10.526 1.00 91.50 273 GLU A O 1
ATOM 2076 N N . LEU A 1 274 ? 11.495 -8.323 -10.838 1.00 88.75 274 LEU A N 1
ATOM 2077 C CA . LEU A 1 274 ? 10.904 -8.352 -9.500 1.00 88.75 274 LEU A CA 1
ATOM 2078 C C . LEU A 1 274 ? 10.167 -9.668 -9.244 1.00 88.75 274 LEU A C 1
ATOM 2080 O O . LEU A 1 274 ? 10.419 -10.306 -8.224 1.00 88.75 274 LEU A O 1
ATOM 2084 N N . LEU A 1 275 ? 9.350 -10.141 -10.190 1.00 86.19 27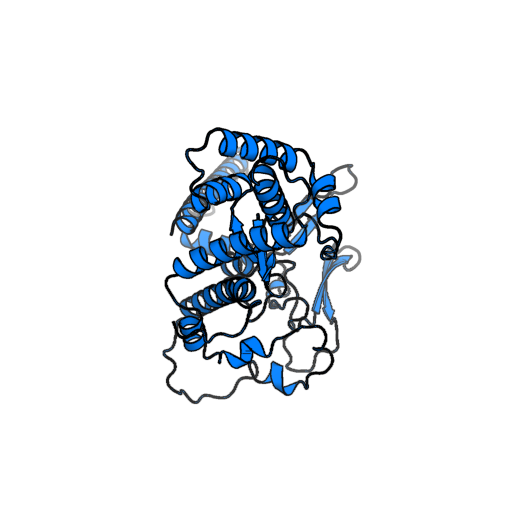5 LEU A N 1
ATOM 2085 C CA . LEU A 1 275 ? 8.673 -11.436 -10.077 1.00 86.19 275 LEU A CA 1
ATOM 2086 C C . LEU A 1 275 ? 9.663 -12.592 -9.897 1.00 86.19 275 LEU A C 1
ATOM 2088 O O . LEU A 1 275 ? 9.471 -13.421 -9.010 1.00 86.19 275 LEU A O 1
ATOM 2092 N N . ARG A 1 276 ? 10.752 -12.630 -10.678 1.00 87.00 276 ARG A N 1
ATOM 2093 C CA . ARG A 1 276 ? 11.798 -13.662 -10.538 1.00 87.00 276 ARG A CA 1
ATOM 2094 C C . ARG A 1 276 ? 12.529 -13.606 -9.197 1.00 87.00 276 ARG A C 1
ATOM 2096 O O . ARG A 1 276 ? 13.052 -14.625 -8.760 1.00 87.00 276 ARG A O 1
ATOM 2103 N N . SER A 1 277 ? 12.593 -12.433 -8.570 1.00 86.44 277 SER A N 1
ATOM 2104 C CA . SER A 1 277 ? 13.209 -12.259 -7.251 1.00 86.44 277 SER A CA 1
ATOM 2105 C C . SER A 1 277 ? 12.324 -12.750 -6.101 1.00 86.44 277 SER A C 1
ATOM 2107 O O . SER A 1 277 ? 12.818 -12.957 -4.991 1.00 86.44 277 SER A O 1
ATOM 2109 N N . THR A 1 278 ? 11.026 -12.965 -6.351 1.00 81.88 278 THR A N 1
ATOM 2110 C CA . THR A 1 278 ? 10.116 -13.473 -5.322 1.00 81.88 278 THR A CA 1
ATOM 2111 C C . THR A 1 278 ? 10.357 -14.967 -5.056 1.00 81.88 278 THR A C 1
ATOM 2113 O O . THR A 1 278 ? 10.610 -15.732 -5.986 1.00 81.88 278 THR A O 1
ATOM 2116 N N . PRO A 1 279 ? 10.289 -15.417 -3.788 1.00 81.38 279 PRO A N 1
ATOM 2117 C CA . PRO A 1 279 ? 10.642 -16.790 -3.416 1.00 81.38 279 PRO A CA 1
ATOM 2118 C C . PRO A 1 279 ? 9.596 -17.840 -3.822 1.00 81.38 279 PRO A C 1
ATOM 2120 O O . PRO A 1 279 ? 9.901 -19.030 -3.838 1.00 81.38 279 PRO A O 1
ATOM 2123 N N . THR A 1 280 ? 8.367 -17.423 -4.127 1.00 82.19 280 THR A N 1
ATOM 2124 C CA . THR A 1 280 ? 7.250 -18.304 -4.504 1.00 82.19 280 THR A CA 1
ATOM 2125 C C . THR A 1 280 ? 6.668 -17.876 -5.851 1.00 82.19 280 THR A C 1
ATOM 2127 O O . THR A 1 280 ? 6.847 -16.738 -6.275 1.00 82.19 280 THR A O 1
ATOM 2130 N N . SER A 1 281 ? 5.934 -18.751 -6.541 1.00 82.69 281 SER A N 1
ATOM 2131 C CA . SER A 1 281 ? 5.198 -18.378 -7.761 1.00 82.69 281 SER A CA 1
ATOM 2132 C C . SER A 1 281 ? 3.796 -17.857 -7.425 1.00 82.69 281 SER A C 1
ATOM 2134 O O . SER A 1 281 ? 3.277 -18.140 -6.348 1.00 82.69 281 SER A O 1
ATOM 2136 N N . LEU A 1 282 ? 3.159 -17.105 -8.333 1.00 78.25 282 LEU A N 1
ATOM 2137 C CA . LEU A 1 282 ? 1.761 -16.678 -8.151 1.00 78.25 282 LEU A CA 1
ATOM 2138 C C . LEU A 1 282 ? 0.830 -17.891 -8.031 1.00 78.25 282 LEU A C 1
ATOM 2140 O O . LEU A 1 282 ? -0.029 -17.928 -7.161 1.00 78.25 282 LEU A O 1
ATOM 2144 N N . LYS A 1 283 ? 1.041 -18.909 -8.873 1.00 79.81 283 LYS A N 1
ATOM 2145 C CA . LYS A 1 283 ? 0.285 -20.163 -8.827 1.00 79.81 283 LYS A CA 1
ATOM 2146 C C . LYS A 1 283 ? 0.386 -20.834 -7.456 1.00 79.81 283 LYS A C 1
ATOM 2148 O O . LYS A 1 283 ? -0.640 -21.190 -6.896 1.00 79.81 283 LYS A O 1
ATOM 2153 N N . SER A 1 284 ? 1.600 -20.949 -6.912 1.00 79.75 284 SER A N 1
ATOM 2154 C CA . SER A 1 284 ? 1.820 -21.535 -5.586 1.00 79.75 284 SER A CA 1
ATOM 2155 C C . SER A 1 284 ? 1.108 -20.747 -4.489 1.00 79.75 284 SER A C 1
ATOM 2157 O O . SER A 1 284 ? 0.541 -21.358 -3.591 1.00 79.75 284 SER A O 1
ATOM 2159 N N . ASP A 1 285 ? 1.128 -19.413 -4.547 1.00 79.25 285 ASP A N 1
ATOM 2160 C CA . ASP A 1 285 ? 0.442 -18.594 -3.545 1.00 79.25 285 ASP A CA 1
ATOM 2161 C C . ASP A 1 285 ? -1.081 -18.737 -3.655 1.00 79.25 285 ASP A C 1
ATOM 2163 O O . ASP A 1 285 ? -1.754 -18.911 -2.647 1.00 79.25 285 ASP A O 1
ATOM 2167 N N . LEU A 1 286 ? -1.638 -18.718 -4.871 1.00 76.69 286 LEU A N 1
ATOM 2168 C CA . LEU A 1 286 ? -3.079 -18.899 -5.083 1.00 76.69 286 LEU A CA 1
ATOM 2169 C C . LEU A 1 286 ? -3.551 -20.289 -4.637 1.00 76.69 286 LEU A C 1
ATOM 2171 O O . LEU A 1 286 ? -4.593 -20.401 -3.995 1.00 76.69 286 LEU A O 1
ATOM 2175 N N . GLU A 1 287 ? -2.768 -21.335 -4.916 1.00 78.75 287 GLU A N 1
ATOM 2176 C CA . GLU A 1 287 ? -3.040 -22.699 -4.448 1.00 78.75 287 GLU A CA 1
ATOM 2177 C C . GLU A 1 287 ? -3.031 -22.786 -2.914 1.00 78.75 287 GLU A C 1
ATOM 2179 O O . GLU A 1 287 ? -3.927 -23.403 -2.339 1.00 78.75 287 GLU A O 1
ATOM 2184 N N . LEU A 1 288 ? -2.076 -22.126 -2.246 1.00 77.44 288 LEU A N 1
ATOM 2185 C CA . LEU A 1 288 ? -2.024 -22.042 -0.780 1.00 77.44 288 LEU A CA 1
ATOM 2186 C C . LEU A 1 288 ? -3.233 -21.307 -0.187 1.00 77.44 288 LEU A C 1
ATOM 2188 O O . LEU A 1 288 ? -3.688 -21.660 0.897 1.00 77.44 288 LEU A O 1
ATOM 2192 N N . LEU A 1 289 ? -3.768 -20.317 -0.902 1.00 73.88 289 LEU A N 1
ATOM 2193 C CA . LEU A 1 289 ? -4.966 -19.573 -0.504 1.00 73.88 289 LEU A CA 1
ATOM 2194 C C . LEU A 1 289 ? -6.275 -20.281 -0.882 1.00 73.88 289 LEU A C 1
ATOM 2196 O O . LEU A 1 289 ? -7.352 -19.774 -0.578 1.00 73.88 289 LEU A O 1
ATOM 2200 N N . GLY A 1 290 ? -6.207 -21.420 -1.579 1.00 75.69 290 GLY A N 1
ATOM 2201 C CA . GLY A 1 290 ? -7.387 -22.109 -2.100 1.00 75.69 290 GLY A CA 1
ATOM 2202 C C . GLY A 1 290 ? -8.140 -21.324 -3.183 1.00 75.69 290 GLY A C 1
ATOM 2203 O O . GLY A 1 290 ? -9.290 -21.646 -3.475 1.00 75.69 290 GLY A O 1
ATOM 2204 N N . VAL A 1 291 ? -7.512 -20.309 -3.787 1.00 72.75 291 VAL A N 1
ATOM 2205 C CA . VAL A 1 291 ? -8.107 -19.465 -4.832 1.00 72.75 291 VAL A CA 1
ATOM 2206 C C . VAL A 1 291 ? -7.834 -20.093 -6.194 1.00 72.75 291 VAL A C 1
ATOM 2208 O O . VAL A 1 291 ? -6.683 -20.335 -6.561 1.00 72.75 291 VAL A O 1
ATOM 2211 N N . GLN A 1 292 ? -8.879 -20.345 -6.988 1.00 64.12 292 GLN A N 1
ATOM 2212 C CA . GLN A 1 292 ? -8.678 -20.840 -8.347 1.00 64.12 292 GLN A CA 1
ATOM 2213 C C . GLN A 1 292 ? -8.252 -19.675 -9.260 1.00 64.12 292 GLN A C 1
ATOM 2215 O O . GLN A 1 292 ? -8.877 -18.615 -9.238 1.00 64.12 292 GLN A O 1
ATOM 2220 N N . PRO A 1 293 ? -7.259 -19.846 -10.154 1.00 54.00 293 PRO A N 1
ATOM 2221 C CA . PRO A 1 293 ? -6.811 -18.780 -11.063 1.00 54.00 293 PRO A CA 1
ATOM 2222 C C . PRO A 1 293 ? -7.915 -18.190 -11.961 1.00 54.00 293 PRO A C 1
ATOM 2224 O O . PRO A 1 293 ? -7.792 -17.074 -12.462 1.00 54.00 293 PRO A O 1
ATOM 2227 N N . ARG A 1 294 ? -9.007 -18.936 -12.182 1.00 52.16 294 ARG A N 1
ATOM 2228 C CA . ARG A 1 294 ? -10.177 -18.466 -12.943 1.00 52.16 294 ARG A CA 1
ATOM 2229 C C . ARG A 1 294 ? -10.962 -17.377 -12.211 1.00 52.16 294 ARG A C 1
ATOM 2231 O O . ARG A 1 294 ? -11.525 -16.519 -12.883 1.00 52.16 294 ARG A O 1
ATOM 2238 N N . ASP A 1 295 ? -10.942 -17.381 -10.882 1.00 49.75 295 ASP A N 1
ATOM 2239 C CA . ASP A 1 295 ? -11.663 -16.410 -10.052 1.00 49.75 295 ASP A CA 1
ATOM 2240 C C . ASP A 1 295 ? -10.992 -15.030 -10.113 1.00 49.75 295 ASP A C 1
ATOM 2242 O O . ASP A 1 295 ? -11.655 -13.999 -10.072 1.00 49.75 295 ASP A O 1
ATOM 2246 N N . VAL A 1 296 ? -9.674 -15.014 -10.323 1.00 48.72 296 VAL A N 1
ATOM 2247 C CA . VAL A 1 296 ? -8.868 -13.798 -10.487 1.00 48.72 296 VAL A CA 1
ATOM 2248 C C . VAL A 1 296 ? -9.133 -13.121 -11.839 1.00 48.72 296 VAL A C 1
ATOM 2250 O O . VAL A 1 296 ? -9.288 -11.907 -11.906 1.00 48.72 296 VAL A O 1
ATOM 2253 N N . ASN A 1 297 ? -9.232 -13.899 -12.925 1.00 38.62 297 ASN A N 1
ATOM 2254 C CA . ASN A 1 297 ? -9.502 -13.370 -14.271 1.00 38.62 297 ASN A CA 1
ATOM 2255 C C . ASN A 1 297 ? -10.970 -12.957 -14.480 1.00 38.62 297 ASN A C 1
ATOM 2257 O O . ASN A 1 297 ? -11.258 -12.143 -15.355 1.00 38.62 297 ASN A O 1
ATOM 2261 N N . ALA A 1 298 ? -11.903 -13.513 -13.699 1.00 36.78 298 ALA A N 1
ATOM 2262 C CA . ALA A 1 298 ? -13.313 -13.122 -13.724 1.00 36.78 298 ALA A CA 1
ATOM 2263 C C . ALA A 1 298 ? -13.569 -11.754 -13.058 1.00 36.78 298 ALA A C 1
ATOM 2265 O O . ALA A 1 298 ? -14.614 -11.154 -13.295 1.00 36.78 298 ALA A O 1
ATOM 2266 N N . ALA A 1 299 ? -12.606 -11.224 -12.295 1.00 37.16 299 ALA A N 1
ATOM 2267 C CA . ALA A 1 299 ? -12.646 -9.888 -11.697 1.00 37.16 299 ALA A CA 1
ATOM 2268 C C . ALA A 1 299 ? -12.282 -8.752 -12.690 1.00 37.16 299 ALA A C 1
ATOM 2270 O O . ALA A 1 299 ? -11.643 -7.766 -12.320 1.00 37.16 299 ALA A O 1
ATOM 2271 N N . ALA A 1 300 ? -12.670 -8.883 -13.964 1.00 32.03 300 ALA A N 1
ATOM 2272 C CA . ALA A 1 300 ? -12.524 -7.842 -14.986 1.00 32.03 300 ALA A CA 1
ATOM 2273 C C . ALA A 1 300 ? -13.757 -6.912 -15.038 1.00 32.03 300 ALA A C 1
ATOM 2275 O O . ALA A 1 300 ? -14.851 -7.297 -14.631 1.00 32.03 300 ALA A O 1
ATOM 2276 N N . PRO A 1 301 ? -13.622 -5.741 -15.685 1.00 37.03 301 PRO A N 1
ATOM 2277 C CA . PRO A 1 301 ? -13.418 -4.444 -15.045 1.00 37.03 301 PRO A CA 1
ATOM 2278 C C . PRO A 1 301 ? -14.609 -4.022 -14.161 1.00 37.03 301 PRO A C 1
ATOM 2280 O O . PRO A 1 301 ? -15.771 -4.178 -14.530 1.00 37.03 301 PRO A O 1
ATOM 2283 N N . PHE A 1 302 ? -14.317 -3.394 -13.021 1.00 41.28 302 PHE A N 1
ATOM 2284 C CA . PHE A 1 302 ? -15.262 -2.955 -11.977 1.00 41.28 302 PHE A CA 1
ATOM 2285 C C . PHE A 1 302 ? -16.382 -1.979 -12.428 1.00 41.28 302 PHE A C 1
ATOM 2287 O O . PHE A 1 302 ? -17.171 -1.526 -11.603 1.00 41.28 302 PHE A O 1
ATOM 2294 N N . GLY A 1 303 ? -16.518 -1.686 -13.725 1.00 30.31 303 GLY A N 1
ATOM 2295 C CA . GLY A 1 303 ? -17.607 -0.887 -14.294 1.00 30.31 303 GLY A CA 1
ATOM 2296 C C . GLY A 1 303 ? -18.979 -1.578 -14.339 1.00 30.31 303 GLY A C 1
ATOM 2297 O O . GLY A 1 303 ? -19.942 -0.946 -14.756 1.00 30.31 303 GLY A O 1
ATOM 2298 N N . ALA A 1 304 ? -19.096 -2.844 -13.917 1.00 28.34 304 ALA A N 1
ATOM 2299 C CA . ALA A 1 304 ? -20.357 -3.598 -13.942 1.00 28.34 304 ALA A CA 1
ATOM 2300 C C . ALA A 1 304 ? -20.661 -4.379 -12.643 1.00 28.34 304 ALA A C 1
ATOM 2302 O O . ALA A 1 304 ? -21.396 -5.362 -12.672 1.00 28.34 304 ALA A O 1
ATOM 2303 N N . ILE A 1 305 ? -20.143 -3.944 -11.485 1.00 35.56 305 ILE A N 1
ATOM 2304 C CA . ILE A 1 305 ? -20.499 -4.534 -10.170 1.00 35.56 305 ILE A CA 1
ATOM 2305 C C . ILE A 1 305 ? -21.751 -3.864 -9.562 1.00 35.56 305 ILE A C 1
ATOM 2307 O O . ILE A 1 305 ? -22.088 -4.083 -8.405 1.00 35.56 305 ILE A O 1
ATOM 2311 N N . SER A 1 306 ? -22.515 -3.081 -10.332 1.00 32.56 306 SER A N 1
ATOM 2312 C CA . SER A 1 306 ? -23.842 -2.647 -9.869 1.00 32.56 306 SER A CA 1
ATOM 2313 C C . SER A 1 306 ? -24.913 -3.742 -9.985 1.00 32.56 306 SER A C 1
ATOM 2315 O O . SER A 1 306 ? -25.995 -3.553 -9.443 1.00 32.56 306 SER A O 1
ATOM 2317 N N . GLU A 1 307 ? -24.647 -4.867 -10.669 1.00 30.36 307 GLU A N 1
ATOM 2318 C CA . GLU A 1 307 ? -25.670 -5.894 -10.958 1.00 30.36 307 GLU A CA 1
ATOM 2319 C C . GLU A 1 307 ? -25.163 -7.355 -10.923 1.00 30.36 307 GLU A C 1
ATOM 2321 O O . GLU A 1 307 ? -25.639 -8.201 -11.681 1.00 30.36 307 GLU A O 1
ATOM 2326 N N . LEU A 1 308 ? -24.224 -7.706 -10.037 1.00 31.44 308 LEU A N 1
ATOM 2327 C CA . LEU A 1 308 ? -24.004 -9.125 -9.714 1.00 31.44 308 LEU A CA 1
ATOM 2328 C C . LEU A 1 308 ? -24.951 -9.551 -8.576 1.00 31.44 308 LEU A C 1
ATOM 2330 O O . LEU A 1 308 ? -25.043 -8.833 -7.579 1.00 31.44 308 LEU A O 1
ATOM 2334 N N . PRO A 1 309 ? -25.654 -10.697 -8.686 1.00 30.03 309 PRO A N 1
ATOM 2335 C CA . PRO A 1 309 ? -26.512 -11.180 -7.612 1.00 30.03 309 PRO A CA 1
ATOM 2336 C C . PRO A 1 309 ? -25.679 -11.437 -6.348 1.00 30.03 309 PRO A C 1
ATOM 2338 O O . PRO A 1 309 ? -24.590 -12.008 -6.430 1.00 30.03 309 PRO A O 1
ATOM 2341 N N . GLU A 1 310 ? -26.218 -11.054 -5.184 1.00 39.97 310 GLU A N 1
ATOM 2342 C CA . GLU A 1 310 ? -25.608 -11.136 -3.839 1.00 39.97 310 GLU A CA 1
ATOM 2343 C C . GLU A 1 310 ? -24.982 -12.503 -3.478 1.00 39.97 310 GLU A C 1
ATOM 2345 O O . GLU A 1 310 ? -24.205 -12.611 -2.526 1.00 39.97 310 GLU A O 1
ATOM 2350 N N . GLU A 1 311 ? -25.281 -13.556 -4.236 1.00 35.50 311 GLU A N 1
ATOM 2351 C CA . GLU A 1 311 ? -24.807 -14.919 -4.011 1.00 35.50 311 GLU A CA 1
ATOM 2352 C C . GLU A 1 311 ? -23.312 -15.120 -4.326 1.00 35.50 311 GLU A C 1
ATOM 2354 O O . GLU A 1 311 ? -22.688 -15.985 -3.718 1.00 35.50 311 GLU A O 1
ATOM 2359 N N . ALA A 1 312 ? -22.696 -14.311 -5.200 1.00 32.88 312 ALA A N 1
ATOM 2360 C CA . ALA A 1 312 ? -21.293 -14.518 -5.597 1.00 32.88 312 ALA A CA 1
ATOM 2361 C C . ALA A 1 312 ? -20.267 -13.902 -4.624 1.00 32.88 312 ALA A C 1
ATOM 2363 O O . ALA A 1 312 ? -19.198 -14.470 -4.421 1.00 32.88 312 ALA A O 1
ATOM 2364 N N . CYS A 1 313 ? -20.594 -12.774 -3.983 1.00 32.78 313 CYS A N 1
ATOM 2365 C CA . CYS A 1 313 ? -19.709 -12.125 -3.004 1.00 32.78 313 CYS A CA 1
ATOM 2366 C C . CYS A 1 313 ? -20.029 -12.568 -1.560 1.00 32.78 313 CYS A C 1
ATOM 2368 O O . CYS A 1 313 ? -19.149 -12.641 -0.706 1.00 32.78 313 CYS A O 1
ATOM 2370 N N . GLY A 1 314 ? -21.286 -12.948 -1.287 1.00 29.48 314 GLY A N 1
ATOM 2371 C CA . GLY A 1 314 ? -21.727 -13.411 0.031 1.00 29.48 314 GLY A CA 1
ATOM 2372 C C . GLY A 1 314 ? -21.354 -14.858 0.379 1.00 29.48 314 GLY A C 1
ATOM 2373 O O . GLY A 1 314 ? -21.379 -15.211 1.558 1.00 29.48 314 GLY A O 1
ATOM 2374 N N . ALA A 1 315 ? -21.006 -15.703 -0.598 1.00 33.38 315 ALA A N 1
ATOM 2375 C CA . ALA A 1 315 ? -20.701 -17.117 -0.354 1.00 33.38 315 ALA A CA 1
ATOM 2376 C C . ALA A 1 315 ? -19.290 -17.366 0.213 1.00 33.38 315 ALA A C 1
ATOM 2378 O O . ALA A 1 315 ? -19.084 -18.376 0.879 1.00 33.38 315 ALA A O 1
ATOM 2379 N N . ALA A 1 316 ? -18.339 -16.446 0.013 1.00 36.62 316 ALA A N 1
ATOM 2380 C CA . ALA A 1 316 ? -16.983 -16.584 0.553 1.00 36.62 316 ALA A CA 1
ATOM 2381 C C . ALA A 1 316 ? -16.871 -16.185 2.041 1.00 36.62 316 ALA A C 1
ATOM 2383 O O . ALA A 1 316 ? -15.921 -16.586 2.707 1.00 36.62 316 ALA A O 1
ATOM 2384 N N . CYS A 1 317 ? -17.850 -15.439 2.578 1.00 32.16 317 CYS A N 1
ATOM 2385 C CA . CYS A 1 317 ? -17.790 -14.875 3.936 1.00 32.16 317 CYS A CA 1
ATOM 2386 C C . CYS A 1 317 ? -18.907 -15.352 4.886 1.00 32.16 317 CYS A C 1
ATOM 2388 O O . CYS A 1 317 ? -18.886 -15.013 6.068 1.00 32.16 317 CYS A O 1
ATOM 2390 N N . ARG A 1 318 ? -19.891 -16.144 4.428 1.00 32.03 318 ARG A N 1
ATOM 2391 C CA . ARG A 1 318 ? -20.903 -16.736 5.324 1.00 32.03 318 ARG A CA 1
ATOM 2392 C C . ARG A 1 318 ? -20.411 -18.079 5.851 1.00 32.03 318 ARG A C 1
ATOM 2394 O O . ARG A 1 318 ? -20.284 -19.041 5.101 1.00 32.03 318 ARG A O 1
ATOM 2401 N N . GLY A 1 319 ? -20.152 -18.126 7.157 1.00 38.53 319 GLY A N 1
ATOM 2402 C CA . GLY A 1 319 ? -19.692 -19.312 7.870 1.00 38.53 319 GLY A CA 1
ATOM 2403 C C . GLY A 1 319 ? -20.475 -20.577 7.512 1.00 38.53 319 GLY A C 1
ATOM 2404 O O . GLY A 1 319 ? -21.690 -20.653 7.698 1.00 38.53 319 GLY A O 1
ATOM 2405 N N . SER A 1 320 ? -19.747 -21.585 7.036 1.00 30.89 320 SER A N 1
ATOM 2406 C CA . SER A 1 320 ? -20.228 -22.959 6.934 1.00 30.89 320 SER A CA 1
ATOM 2407 C C . SER A 1 320 ? -19.742 -23.743 8.162 1.00 30.89 320 SER A C 1
ATOM 2409 O O . SER A 1 320 ? -18.569 -23.623 8.532 1.00 30.89 320 SER A O 1
ATOM 2411 N N . PRO A 1 321 ? -20.600 -24.532 8.833 1.00 34.19 321 PRO A N 1
ATOM 2412 C CA . PRO A 1 321 ? -20.186 -25.352 9.959 1.00 34.19 321 PRO A CA 1
ATOM 2413 C C . PRO A 1 321 ? -19.343 -26.522 9.437 1.00 34.19 321 PRO A C 1
ATOM 2415 O O . PRO A 1 321 ? -19.864 -27.435 8.808 1.00 34.19 321 PRO A O 1
ATOM 2418 N N . ALA A 1 322 ? -18.036 -26.455 9.691 1.00 40.09 322 ALA A N 1
ATOM 2419 C CA . ALA A 1 322 ? -17.051 -27.538 9.690 1.00 40.09 322 ALA A CA 1
ATOM 2420 C C . ALA A 1 322 ? -17.336 -28.783 8.813 1.00 40.09 322 ALA A C 1
ATOM 2422 O O . ALA A 1 322 ? -18.045 -29.703 9.220 1.00 40.09 322 ALA A O 1
ATOM 2423 N N . GLN A 1 323 ? -16.587 -28.911 7.713 1.00 28.97 323 GLN A N 1
ATOM 2424 C CA . GLN A 1 323 ? -15.940 -30.180 7.359 1.00 28.97 323 GLN A CA 1
ATOM 2425 C C . GLN A 1 323 ? -14.481 -29.910 6.954 1.00 28.97 323 GLN A C 1
ATOM 2427 O O . GLN A 1 323 ? -14.251 -29.108 6.051 1.00 28.97 323 GLN A O 1
ATOM 2432 N N . PRO A 1 324 ? -13.485 -30.544 7.605 1.00 34.66 324 PRO A N 1
ATOM 2433 C CA . PRO A 1 324 ? -12.081 -30.307 7.312 1.00 34.66 324 PRO A CA 1
ATOM 2434 C C . PRO A 1 324 ? -11.680 -31.159 6.107 1.00 34.66 324 PRO A C 1
ATOM 2436 O O . PRO A 1 324 ? -11.456 -32.364 6.229 1.00 34.66 324 PRO A O 1
ATOM 2439 N N . THR A 1 325 ? -11.586 -30.553 4.928 1.00 33.34 325 THR A N 1
ATOM 2440 C CA . THR A 1 325 ? -10.924 -31.183 3.782 1.00 33.34 325 THR A CA 1
ATOM 2441 C C . THR A 1 325 ? -9.561 -30.538 3.575 1.00 33.34 325 THR A C 1
ATOM 2443 O O . THR A 1 325 ? -9.450 -29.515 2.915 1.00 33.34 325 THR A O 1
ATOM 2446 N N . CYS A 1 326 ? -8.546 -31.153 4.187 1.00 32.19 326 CYS A N 1
ATOM 2447 C CA . CYS A 1 326 ? -7.153 -31.277 3.731 1.00 32.19 326 CYS A CA 1
ATOM 2448 C C . CYS A 1 326 ? -6.416 -30.071 3.104 1.00 32.19 326 CYS A C 1
ATOM 2450 O O . CYS A 1 326 ? -5.475 -30.293 2.343 1.00 32.19 326 CYS A O 1
ATOM 2452 N N . ALA A 1 327 ? -6.758 -28.828 3.436 1.00 41.19 327 ALA A N 1
ATOM 2453 C CA . ALA A 1 327 ? -5.796 -27.735 3.345 1.00 41.19 327 ALA A CA 1
ATOM 2454 C C . ALA A 1 327 ? -4.891 -27.822 4.582 1.00 41.19 327 ALA A C 1
ATOM 2456 O O . ALA A 1 327 ? -5.380 -28.035 5.690 1.00 41.19 327 ALA A O 1
ATOM 2457 N N . ALA A 1 328 ? -3.574 -27.755 4.399 1.00 42.88 328 ALA A N 1
ATOM 2458 C CA . ALA A 1 328 ? -2.666 -27.609 5.528 1.00 42.88 328 ALA A CA 1
ATOM 2459 C C . ALA A 1 328 ? -3.062 -26.325 6.270 1.00 42.88 328 ALA A C 1
ATOM 2461 O O . ALA A 1 328 ? -3.059 -25.270 5.643 1.00 42.88 328 ALA A O 1
ATOM 2462 N N . ASP A 1 329 ? -3.437 -26.427 7.550 1.00 52.41 329 ASP A N 1
ATOM 2463 C CA . ASP A 1 329 ? -3.729 -25.267 8.398 1.00 52.41 329 ASP A CA 1
ATOM 2464 C C . ASP A 1 329 ? -2.491 -24.359 8.407 1.00 52.41 329 ASP A C 1
ATOM 2466 O O . ASP A 1 329 ? -1.509 -24.612 9.113 1.00 52.41 329 ASP A O 1
ATOM 2470 N N . LEU A 1 330 ? -2.502 -23.330 7.561 1.00 59.25 330 LEU A N 1
ATOM 2471 C CA . LEU A 1 330 ? -1.548 -22.241 7.650 1.00 59.25 330 LEU A CA 1
ATOM 2472 C C . LEU A 1 330 ? -1.847 -21.497 8.950 1.00 59.25 330 LEU A C 1
ATOM 2474 O O . LEU A 1 330 ? -3.005 -21.319 9.326 1.00 59.25 330 LEU A O 1
ATOM 2478 N N . SER A 1 331 ? -0.806 -21.050 9.652 1.00 78.44 331 SER A N 1
ATOM 2479 C CA . SER A 1 331 ? -1.032 -20.051 10.692 1.00 78.44 331 SER A CA 1
ATOM 2480 C C . SER A 1 331 ? -1.616 -18.788 10.050 1.00 78.44 331 SER A C 1
ATOM 2482 O O . SER A 1 331 ? -1.304 -18.483 8.898 1.00 78.44 331 SER A O 1
ATOM 2484 N N . GLU A 1 332 ? -2.415 -18.025 10.798 1.00 75.94 332 GLU A N 1
ATOM 2485 C CA . GLU A 1 332 ? -2.988 -16.750 10.330 1.00 75.94 332 GLU A CA 1
ATOM 2486 C C . GLU A 1 332 ? -1.907 -15.812 9.753 1.00 75.94 332 GLU A C 1
ATOM 2488 O O . GLU A 1 332 ? -2.110 -15.148 8.738 1.00 75.94 332 GLU A O 1
ATOM 2493 N N . GLU A 1 333 ? -0.709 -15.819 10.348 1.00 72.94 333 GLU A N 1
ATOM 2494 C CA . GLU A 1 333 ? 0.459 -15.082 9.855 1.00 72.94 333 GLU A CA 1
ATOM 2495 C C . GLU A 1 333 ? 0.933 -15.581 8.479 1.00 72.94 333 GLU A C 1
ATOM 2497 O O . GLU A 1 333 ? 1.165 -14.779 7.573 1.00 72.94 333 GLU A O 1
ATOM 2502 N N . ALA A 1 334 ? 1.055 -16.900 8.297 1.00 73.44 334 ALA A N 1
ATOM 2503 C CA . ALA A 1 334 ? 1.489 -17.487 7.032 1.00 73.44 334 ALA A CA 1
ATOM 2504 C C . ALA A 1 334 ? 0.463 -17.246 5.917 1.00 73.44 334 ALA A C 1
ATOM 2506 O O . ALA A 1 334 ? 0.841 -16.958 4.780 1.00 73.44 334 ALA A O 1
ATOM 2507 N N . GLU A 1 335 ? -0.828 -17.307 6.241 1.00 79.19 335 GLU A N 1
ATOM 2508 C CA . GLU A 1 335 ? -1.895 -16.955 5.310 1.00 79.19 335 GLU A CA 1
ATOM 2509 C C . GLU A 1 335 ? -1.815 -15.475 4.908 1.00 79.19 335 GLU A C 1
ATOM 2511 O O . GLU A 1 335 ? -1.842 -15.161 3.718 1.00 79.19 335 GLU A O 1
ATOM 2516 N N . CYS A 1 336 ? -1.634 -14.566 5.871 1.00 74.75 336 CYS A N 1
ATOM 2517 C CA . CYS A 1 336 ? -1.532 -13.130 5.612 1.00 74.75 336 CYS A CA 1
ATOM 2518 C C . CYS A 1 336 ? -0.337 -12.789 4.704 1.00 74.75 336 CYS A C 1
ATOM 2520 O O . CYS A 1 336 ? -0.492 -12.080 3.707 1.00 74.75 336 CYS A O 1
ATOM 2522 N N . VAL A 1 337 ? 0.835 -13.376 4.972 1.00 76.31 337 VAL A N 1
ATOM 2523 C CA . VAL A 1 337 ? 2.027 -13.249 4.113 1.00 76.31 337 VAL A CA 1
ATOM 2524 C C . VAL A 1 337 ? 1.775 -13.817 2.713 1.00 76.31 337 VAL A C 1
ATOM 2526 O O . VAL A 1 337 ? 2.219 -13.247 1.715 1.00 76.31 337 VAL A O 1
ATOM 2529 N N . THR A 1 338 ? 1.047 -14.928 2.609 1.00 77.12 338 THR A N 1
ATOM 2530 C CA . THR A 1 338 ? 0.714 -15.530 1.311 1.00 77.12 338 THR A CA 1
ATOM 2531 C C . THR A 1 338 ? -0.233 -14.630 0.513 1.00 77.12 338 THR A C 1
ATOM 2533 O O . THR A 1 338 ? 0.014 -14.387 -0.668 1.00 77.12 338 THR A O 1
ATOM 2536 N N . ARG A 1 339 ? -1.264 -14.058 1.153 1.00 77.06 339 ARG A N 1
ATOM 2537 C CA . ARG A 1 339 ? -2.170 -13.070 0.533 1.00 77.06 339 ARG A CA 1
ATOM 2538 C C . ARG A 1 339 ? -1.420 -11.834 0.062 1.00 77.06 339 ARG A C 1
ATOM 2540 O O . ARG A 1 339 ? -1.632 -11.385 -1.062 1.00 77.06 339 ARG A O 1
ATOM 2547 N N . TYR A 1 340 ? -0.515 -11.326 0.893 1.00 79.56 340 TYR A N 1
ATOM 2548 C CA . TYR A 1 340 ? 0.356 -10.209 0.554 1.00 79.56 340 TYR A CA 1
ATOM 2549 C C . TYR A 1 340 ? 1.162 -10.480 -0.727 1.00 79.56 340 TYR A C 1
ATOM 2551 O O . TYR A 1 340 ? 1.095 -9.714 -1.690 1.00 79.56 340 TYR A O 1
ATOM 2559 N N . ASN A 1 341 ? 1.873 -11.610 -0.774 1.00 77.44 341 ASN A N 1
ATOM 2560 C CA . ASN A 1 341 ? 2.689 -11.981 -1.930 1.00 77.44 341 ASN A CA 1
ATOM 2561 C C . ASN A 1 341 ? 1.839 -12.178 -3.195 1.00 77.44 341 ASN A C 1
ATOM 2563 O O . ASN A 1 341 ? 2.229 -11.715 -4.271 1.00 77.44 341 ASN A O 1
ATOM 2567 N N . ALA A 1 342 ? 0.669 -12.812 -3.065 1.00 76.12 342 ALA A N 1
ATOM 2568 C CA . ALA A 1 342 ? -0.270 -12.987 -4.166 1.00 76.12 342 ALA A CA 1
ATOM 2569 C C . ALA A 1 342 ? -0.730 -11.636 -4.732 1.00 76.12 342 ALA A C 1
ATOM 2571 O O . ALA A 1 342 ? -0.642 -11.432 -5.942 1.00 76.12 342 ALA A O 1
ATOM 2572 N N . ALA A 1 343 ? -1.144 -10.692 -3.878 1.00 75.00 343 ALA A N 1
ATOM 2573 C CA . ALA A 1 343 ? -1.595 -9.364 -4.300 1.00 75.00 343 ALA A CA 1
ATOM 2574 C C . ALA A 1 343 ? -0.521 -8.623 -5.114 1.00 75.00 343 ALA A C 1
ATOM 2576 O O . ALA A 1 343 ? -0.787 -8.158 -6.225 1.00 75.00 343 ALA A O 1
ATOM 2577 N N . LYS A 1 344 ? 0.728 -8.605 -4.633 1.00 81.25 344 LYS A N 1
ATOM 2578 C CA . LYS A 1 344 ? 1.844 -7.950 -5.337 1.00 81.25 344 LYS A CA 1
ATOM 2579 C C . LYS A 1 344 ? 2.155 -8.606 -6.678 1.00 81.25 344 LYS A C 1
ATOM 2581 O O . LYS A 1 344 ? 2.366 -7.920 -7.678 1.00 81.25 344 LYS A O 1
ATOM 2586 N N . LYS A 1 345 ? 2.125 -9.937 -6.738 1.00 79.44 345 LYS A N 1
ATOM 2587 C CA . LYS A 1 345 ? 2.323 -10.666 -7.997 1.00 79.44 345 LYS A CA 1
ATOM 2588 C C . LYS A 1 345 ? 1.194 -10.430 -8.986 1.00 79.44 345 LYS A C 1
ATOM 2590 O O . LYS A 1 345 ? 1.479 -10.336 -10.171 1.00 79.44 345 LYS A O 1
ATOM 2595 N N . LEU A 1 346 ? -0.052 -10.299 -8.533 1.00 76.31 346 LEU A N 1
ATOM 2596 C CA . LEU A 1 346 ? -1.180 -9.977 -9.410 1.00 76.31 346 LEU A CA 1
ATOM 2597 C C . LEU A 1 346 ? -1.004 -8.621 -10.086 1.00 76.31 346 LEU A C 1
ATOM 2599 O O . LEU A 1 346 ? -1.199 -8.524 -11.296 1.00 76.31 346 LEU A O 1
ATOM 2603 N N . VAL A 1 347 ? -0.571 -7.604 -9.339 1.00 75.38 347 VAL A N 1
ATOM 2604 C CA . VAL A 1 347 ? -0.265 -6.284 -9.905 1.00 75.38 347 VAL A CA 1
ATOM 2605 C C . VAL A 1 347 ? 0.847 -6.385 -10.957 1.00 75.38 347 VAL A C 1
ATOM 2607 O O . VAL A 1 347 ? 0.672 -5.924 -12.083 1.00 75.38 347 VAL A O 1
ATOM 2610 N N . LEU A 1 348 ? 1.957 -7.060 -10.639 1.00 76.81 348 LEU A N 1
ATOM 2611 C CA . LEU A 1 348 ? 3.077 -7.235 -11.573 1.00 76.81 348 LEU A CA 1
ATOM 2612 C C . LEU A 1 348 ? 2.701 -8.070 -12.808 1.00 76.81 348 LEU A C 1
ATOM 2614 O O . LEU A 1 348 ? 3.113 -7.753 -13.921 1.00 76.81 348 LEU A O 1
ATOM 2618 N N . CYS A 1 349 ? 1.916 -9.135 -12.638 1.00 76.50 349 CYS A N 1
ATOM 2619 C CA . CYS A 1 349 ? 1.445 -9.971 -13.738 1.00 76.50 349 CYS A CA 1
ATOM 2620 C C . CYS A 1 349 ? 0.464 -9.225 -14.644 1.00 76.50 349 CYS A C 1
ATOM 2622 O O . CYS A 1 349 ? 0.505 -9.443 -15.851 1.00 76.50 349 CYS A O 1
ATOM 2624 N N . ALA A 1 350 ? -0.374 -8.332 -14.107 1.00 71.25 350 ALA A N 1
ATOM 2625 C CA . ALA A 1 350 ? -1.292 -7.534 -14.918 1.00 71.25 350 ALA A CA 1
ATOM 2626 C C . ALA A 1 350 ? -0.542 -6.693 -15.964 1.00 71.25 350 ALA A C 1
ATOM 2628 O O . ALA A 1 350 ? -0.954 -6.662 -17.119 1.00 71.25 350 ALA A O 1
ATOM 2629 N N . VAL A 1 351 ? 0.613 -6.122 -15.595 1.00 70.69 351 VAL A N 1
ATOM 2630 C CA . VAL A 1 351 ? 1.500 -5.415 -16.536 1.00 70.69 351 VAL A CA 1
ATOM 2631 C C . VAL A 1 351 ? 1.978 -6.349 -17.651 1.00 70.69 351 VAL A C 1
ATOM 2633 O O . VAL A 1 351 ? 2.068 -5.942 -18.799 1.00 70.69 351 VAL A O 1
ATOM 2636 N N . LEU A 1 352 ? 2.259 -7.621 -17.355 1.00 73.94 352 LEU A N 1
ATOM 2637 C CA . LEU A 1 352 ? 2.826 -8.571 -18.319 1.00 73.94 352 LEU A CA 1
ATOM 2638 C C . LEU A 1 352 ? 1.799 -9.202 -19.275 1.00 73.94 352 LEU A C 1
ATOM 2640 O O . LEU A 1 352 ? 2.195 -9.666 -20.341 1.00 73.94 352 LEU A O 1
ATOM 2644 N N . VAL A 1 353 ? 0.511 -9.229 -18.921 1.00 61.00 353 VAL A N 1
ATOM 2645 C CA . VAL A 1 353 ? -0.523 -10.025 -19.618 1.00 61.00 353 VAL A CA 1
ATOM 2646 C C . VAL A 1 353 ? -1.172 -9.312 -20.819 1.00 61.00 353 VAL A C 1
ATOM 2648 O O . VAL A 1 353 ? -1.813 -9.977 -21.634 1.00 61.00 353 VAL A O 1
ATOM 2651 N N . GLU A 1 354 ? -0.976 -8.000 -21.010 1.00 50.66 354 GLU A N 1
ATOM 2652 C CA . GLU A 1 354 ? -1.618 -7.275 -22.128 1.00 50.66 354 GLU A CA 1
ATOM 2653 C C . GLU A 1 354 ? -1.193 -7.724 -23.545 1.00 50.66 354 GLU A C 1
ATOM 2655 O O . GLU A 1 354 ? -1.962 -7.539 -24.488 1.00 50.66 354 GLU A O 1
ATOM 2660 N N . GLU A 1 355 ? -0.076 -8.440 -23.721 1.00 39.31 355 GLU A N 1
ATOM 2661 C CA . GLU A 1 355 ? 0.199 -9.160 -24.973 1.00 39.31 355 GLU A CA 1
ATOM 2662 C C . GLU A 1 355 ? -0.028 -10.668 -24.827 1.00 39.31 355 GLU A C 1
ATOM 2664 O O . GLU A 1 355 ? 0.893 -11.440 -24.591 1.00 39.31 355 GLU A O 1
ATOM 2669 N N . LYS A 1 356 ? -1.278 -11.073 -25.086 1.00 35.88 356 LYS A N 1
ATOM 2670 C CA . LYS A 1 356 ? -1.732 -12.441 -25.394 1.00 35.88 356 LYS A CA 1
ATOM 2671 C C . LYS A 1 356 ? -1.448 -13.485 -24.308 1.00 35.88 356 LYS A C 1
ATOM 2673 O O . LYS A 1 356 ? -0.320 -13.837 -24.002 1.00 35.88 356 LYS A O 1
ATOM 2678 N N . LEU A 1 357 ? -2.528 -14.132 -23.873 1.00 35.22 357 LEU A N 1
ATOM 2679 C CA . LEU A 1 357 ? -2.542 -15.455 -23.246 1.00 35.22 357 LEU A CA 1
ATOM 2680 C C . LEU A 1 357 ? -1.753 -16.491 -24.083 1.00 35.22 357 LEU A C 1
ATOM 2682 O O . LEU A 1 357 ? -2.331 -17.287 -24.822 1.00 35.22 357 LEU A O 1
ATOM 2686 N N . ALA A 1 358 ? -0.430 -16.494 -23.970 1.00 29.36 358 ALA A N 1
ATOM 2687 C CA . ALA A 1 358 ? 0.381 -17.691 -24.072 1.00 29.36 358 ALA A CA 1
ATOM 2688 C C . ALA A 1 358 ? 0.400 -18.325 -22.670 1.00 29.36 358 ALA A C 1
ATOM 2690 O O . ALA A 1 358 ? 0.466 -17.600 -21.675 1.00 29.36 358 ALA A O 1
ATOM 2691 N N . PRO A 1 359 ? 0.250 -19.652 -22.557 1.00 34.03 359 PRO A N 1
ATOM 2692 C CA . PRO A 1 359 ? 0.030 -20.297 -21.272 1.00 34.03 359 PRO A CA 1
ATOM 2693 C C . PRO A 1 359 ? 1.225 -20.061 -20.345 1.00 34.03 359 PRO A C 1
ATOM 2695 O O . PRO A 1 359 ? 2.365 -20.343 -20.710 1.00 34.03 359 PRO A O 1
ATOM 2698 N N . LEU A 1 360 ? 0.931 -19.571 -19.138 1.00 35.81 360 LEU A N 1
ATOM 2699 C CA . LEU A 1 360 ? 1.819 -19.514 -17.971 1.00 35.81 360 LEU A CA 1
ATOM 2700 C C . LEU A 1 360 ? 2.132 -20.937 -17.457 1.00 35.81 360 LEU A C 1
ATOM 2702 O O . LEU A 1 360 ? 1.862 -21.268 -16.307 1.00 35.81 360 LEU A O 1
ATOM 2706 N N . ASP A 1 361 ? 2.675 -21.775 -18.334 1.00 35.38 361 ASP A N 1
ATOM 2707 C CA . ASP A 1 361 ? 3.319 -23.052 -18.031 1.00 35.38 361 ASP A CA 1
ATOM 2708 C C . ASP A 1 361 ? 4.714 -23.028 -18.689 1.00 35.38 361 ASP A C 1
ATOM 2710 O O . ASP A 1 361 ? 4.966 -23.712 -19.683 1.00 35.38 361 ASP A O 1
ATOM 2714 N N . ALA A 1 362 ? 5.609 -22.180 -18.170 1.00 32.62 362 ALA A N 1
ATOM 2715 C CA . ALA A 1 362 ? 7.056 -22.246 -18.400 1.00 32.62 362 ALA A CA 1
ATOM 2716 C C . ALA A 1 362 ? 7.815 -21.624 -17.224 1.00 32.62 362 ALA A C 1
ATOM 2718 O O . ALA A 1 362 ? 7.549 -20.438 -16.918 1.00 32.62 362 ALA A O 1
#

Foldseek 3Di:
DVVVVVVVVVLVVVVVVVLVVVVVVVVVCVVVPVPDPDDPPPDDPPCDSVNSVVVQLCQLAAWDWDWDDDPPDPDDIDTDTDHDPPVSVAAAAEVLRDAQKEWDFDADPVPPGTDIDIDGPDDADVVRGHHYHPPDDAQVSCCPRNVFGDLDDQWHKDALDLELVRLLCVVCVVVVNNVPPQLVVLSVVLVVCLVVVVQPVLVVLLPPDDPDPCDDPPPNPYQIFGFLQRGDPSQLSSQLSSCVSPPPPDDPPDRSVNSSVRSLVSLLVSLVVVQVPDPDHLVRLCVLLVHDPVVLVVCPDSPPPVDDPPCPSVVVPDDDPDDDDDRDPDDSSRNRVSSSVNNNNNRSVSSVPPPDPPDPPD

pLDDT: mean 71.72, std 20.2, range [27.19, 97.38]

Radius of gyration: 26.16 Å; chains: 1; bounding box: 60×64×89 Å

InterPro domains:
  IPR001214 SET domain [PF00856] (65-135)
  IPR001214 SET domain [PS50280] (12-135)
  IPR046341 SET domain superfamily [SSF82199] (42-150)
  IPR050600 SETD3/SETD6 methyltransferase [PTHR13271] (48-289)